Protein AF-A0AAV2QQX8-F1 (afdb_monomer_lite)

pLDDT: mean 78.27, std 13.66, range [32.41, 94.94]

Foldseek 3Di:
DDPDPPPDQDADPQADDPNDTDRAFDCVPHPATKGASDADPVRYRDPPRMDGDLVPQDFDPFADEPRDTDRDCVVPQKGFSDADPVRYGDPPSMDGVPVPPPDPPDDQDADPQAADPNDTDRAFDCVVHPFTKGFSDADPVRYGDPPRMDGDPLRLDFDPFAAEPVGDTDRDADPVFKGASDADPSRYGDPPRMDGD

Structure (mmCIF, N/CA/C/O backbone):
data_AF-A0AAV2QQX8-F1
#
_entry.id   AF-A0AAV2QQX8-F1
#
loop_
_atom_site.group_PDB
_atom_site.id
_atom_site.type_symbol
_atom_site.label_atom_id
_atom_site.label_alt_id
_atom_site.label_comp_id
_atom_site.label_asym_id
_atom_site.label_entity_id
_atom_site.label_seq_id
_atom_site.pdbx_PDB_ins_code
_atom_site.Cartn_x
_atom_site.Cartn_y
_atom_site.Cartn_z
_atom_site.occupancy
_atom_site.B_iso_or_equiv
_atom_site.auth_seq_id
_atom_site.auth_comp_id
_atom_site.auth_asym_id
_atom_site.auth_atom_id
_atom_site.pdbx_PDB_model_num
ATOM 1 N N . ASP A 1 1 ? 8.231 -44.312 12.938 1.00 32.41 1 ASP A N 1
ATOM 2 C CA . ASP A 1 1 ? 7.224 -43.666 12.074 1.00 32.41 1 ASP A CA 1
ATOM 3 C C . ASP A 1 1 ? 7.716 -42.363 11.467 1.00 32.41 1 ASP A C 1
ATOM 5 O O . ASP A 1 1 ? 7.816 -41.345 12.142 1.00 32.41 1 ASP A O 1
ATOM 9 N N . LEU A 1 2 ? 8.060 -42.414 10.180 1.00 36.78 2 LEU A N 1
ATOM 10 C CA . LEU A 1 2 ? 8.451 -41.266 9.359 1.00 36.78 2 LEU A CA 1
ATOM 11 C C . LEU A 1 2 ? 7.204 -40.436 9.008 1.00 36.78 2 LEU A C 1
ATOM 13 O O . LEU A 1 2 ? 6.516 -40.721 8.029 1.00 36.78 2 LEU A O 1
ATOM 17 N N . ARG A 1 3 ? 6.896 -39.392 9.788 1.00 40.69 3 ARG A N 1
ATOM 18 C CA . ARG A 1 3 ? 5.963 -38.343 9.341 1.00 40.69 3 ARG A CA 1
ATOM 19 C C . ARG A 1 3 ? 6.682 -37.442 8.339 1.00 40.69 3 ARG A C 1
ATOM 21 O O . ARG A 1 3 ? 7.450 -36.565 8.714 1.00 40.69 3 ARG A O 1
ATOM 28 N N . SER A 1 4 ? 6.413 -37.697 7.062 1.00 41.81 4 SER A N 1
ATOM 29 C CA . SER A 1 4 ? 6.753 -36.843 5.924 1.00 41.81 4 SER A CA 1
ATOM 30 C C . SER A 1 4 ? 6.276 -35.403 6.166 1.00 41.81 4 SER A C 1
ATOM 32 O O . SER A 1 4 ? 5.081 -35.111 6.106 1.00 41.81 4 SER A O 1
ATOM 34 N N . THR A 1 5 ? 7.203 -34.489 6.450 1.00 38.59 5 THR A N 1
ATOM 35 C CA . THR A 1 5 ? 6.957 -33.048 6.368 1.00 38.59 5 THR A CA 1
ATOM 36 C C . THR A 1 5 ? 7.018 -32.656 4.896 1.00 38.59 5 THR A C 1
ATOM 38 O O . THR A 1 5 ? 8.079 -32.429 4.320 1.00 38.59 5 THR A O 1
ATOM 41 N N . LYS A 1 6 ? 5.852 -32.634 4.246 1.00 40.62 6 LYS A N 1
ATOM 42 C CA . LYS A 1 6 ? 5.690 -32.130 2.881 1.00 40.62 6 LYS A CA 1
ATOM 43 C C . LYS A 1 6 ? 6.117 -30.656 2.870 1.00 40.62 6 LYS A C 1
ATOM 45 O O . LYS A 1 6 ? 5.377 -29.802 3.344 1.00 40.62 6 LYS A O 1
ATOM 50 N N . GLN A 1 7 ? 7.332 -30.376 2.402 1.00 40.94 7 GLN A N 1
ATOM 51 C CA . GLN A 1 7 ? 7.877 -29.024 2.305 1.00 40.94 7 GLN A CA 1
ATOM 52 C C . GLN A 1 7 ? 6.986 -28.207 1.361 1.00 40.94 7 GLN A C 1
ATOM 54 O O . GLN A 1 7 ? 6.910 -28.472 0.161 1.00 40.94 7 GLN A O 1
ATOM 59 N N . GLU A 1 8 ? 6.232 -27.273 1.932 1.00 53.72 8 GLU A N 1
ATOM 60 C CA . GLU A 1 8 ? 5.271 -26.448 1.213 1.00 53.72 8 GLU A CA 1
ATOM 61 C C . GLU A 1 8 ? 6.035 -25.528 0.249 1.00 53.72 8 GLU A C 1
ATOM 63 O O . GLU A 1 8 ? 6.848 -24.704 0.669 1.00 53.72 8 GLU A O 1
ATOM 68 N N . ARG A 1 9 ? 5.848 -25.707 -1.066 1.00 68.44 9 ARG A N 1
ATOM 69 C CA . ARG A 1 9 ? 6.597 -24.933 -2.066 1.00 68.44 9 ARG A CA 1
ATOM 70 C C . ARG A 1 9 ? 6.179 -23.456 -2.019 1.00 68.44 9 ARG A C 1
ATOM 72 O O . ARG A 1 9 ? 4.993 -23.108 -1.997 1.00 68.44 9 ARG A O 1
ATOM 79 N N . GLY A 1 10 ? 7.177 -22.575 -1.948 1.00 81.31 10 GLY A N 1
ATOM 80 C CA . GLY A 1 10 ? 7.020 -21.123 -2.034 1.00 81.31 10 GLY A CA 1
ATOM 81 C C . GLY A 1 10 ? 6.522 -20.675 -3.410 1.00 81.31 10 GLY A C 1
ATOM 82 O O . GLY A 1 10 ? 6.494 -21.467 -4.348 1.00 81.31 10 GLY A O 1
ATOM 83 N N . CYS A 1 11 ? 6.135 -19.404 -3.530 1.00 85.50 11 CYS A N 1
ATOM 84 C CA . CYS A 1 11 ? 5.998 -18.798 -4.853 1.00 85.50 11 CYS A CA 1
ATOM 85 C C . CYS A 1 11 ? 7.362 -18.786 -5.556 1.00 85.50 11 CYS A C 1
ATOM 87 O O . CYS A 1 11 ? 8.373 -18.495 -4.915 1.00 85.50 11 CYS A O 1
ATOM 89 N N . VAL A 1 12 ? 7.374 -19.060 -6.856 1.00 85.06 12 VAL A N 1
ATOM 90 C CA . VAL A 1 12 ? 8.543 -18.924 -7.726 1.00 85.06 12 VAL A CA 1
ATOM 91 C C . VAL A 1 12 ? 8.383 -17.631 -8.514 1.00 85.06 12 VAL A C 1
ATOM 93 O O . VAL A 1 12 ? 7.391 -17.454 -9.219 1.00 85.06 12 VAL A O 1
ATOM 96 N N . PHE A 1 13 ? 9.343 -16.723 -8.357 1.00 80.44 13 PHE A N 1
ATOM 97 C CA . PHE A 1 13 ? 9.406 -15.467 -9.096 1.00 80.44 13 PHE A CA 1
ATOM 98 C C . PHE A 1 13 ? 10.783 -15.315 -9.759 1.00 80.44 13 PHE A C 1
ATOM 100 O O . PHE A 1 13 ? 11.786 -15.650 -9.121 1.00 80.44 13 PHE A O 1
ATOM 107 N N . PRO A 1 14 ? 10.849 -14.748 -10.976 1.00 84.12 14 PRO A N 1
ATOM 108 C CA . PRO A 1 14 ? 9.708 -14.458 -11.846 1.00 84.12 14 PRO A CA 1
ATOM 109 C C . PRO A 1 14 ? 9.033 -15.744 -12.357 1.00 84.12 14 PRO A C 1
ATOM 111 O O . PRO A 1 14 ? 9.645 -16.806 -12.374 1.00 84.12 14 PRO A O 1
ATOM 114 N N . PHE A 1 15 ? 7.774 -15.650 -12.789 1.00 89.81 15 PHE A N 1
ATOM 115 C CA . PHE A 1 15 ? 7.131 -16.701 -13.586 1.00 89.81 15 PHE A CA 1
ATOM 116 C C . PHE A 1 15 ? 6.394 -16.096 -14.783 1.00 89.81 15 PHE A C 1
ATOM 118 O O . PHE A 1 15 ? 5.944 -14.950 -14.729 1.00 89.81 15 PHE A O 1
ATOM 125 N N . ARG A 1 16 ? 6.271 -16.865 -15.865 1.00 89.06 16 ARG A N 1
ATOM 126 C CA . ARG A 1 16 ? 5.514 -16.508 -17.068 1.00 89.06 16 ARG A CA 1
ATOM 127 C C . ARG A 1 16 ? 4.153 -17.185 -17.064 1.00 89.06 16 ARG A C 1
ATOM 129 O O . ARG A 1 16 ? 4.060 -18.388 -16.823 1.00 89.06 16 ARG A O 1
ATOM 136 N N . TYR A 1 17 ? 3.104 -16.426 -17.347 1.00 91.44 17 TYR A N 1
ATOM 137 C CA . TYR A 1 17 ? 1.746 -16.940 -17.519 1.00 91.44 17 TYR A CA 1
ATOM 138 C C . TYR A 1 17 ? 1.011 -16.081 -18.551 1.00 91.44 17 TYR A C 1
ATOM 140 O O . TYR A 1 17 ? 1.059 -14.857 -18.455 1.00 91.44 17 TYR A O 1
ATOM 148 N N . ASN A 1 18 ? 0.385 -16.707 -19.554 1.00 89.44 18 ASN A N 1
ATOM 149 C CA . ASN A 1 18 ? -0.217 -16.021 -20.709 1.00 89.44 18 ASN A CA 1
ATOM 150 C C . ASN A 1 18 ? 0.728 -14.976 -21.344 1.00 89.44 18 ASN A C 1
ATOM 152 O O . ASN A 1 18 ? 0.350 -13.825 -21.535 1.00 89.44 18 ASN A O 1
ATOM 156 N N . ASP A 1 19 ? 1.988 -15.363 -21.586 1.00 86.88 19 ASP A N 1
ATOM 157 C CA . ASP A 1 19 ? 3.067 -14.524 -22.145 1.00 86.88 19 ASP A CA 1
ATOM 158 C C . ASP A 1 19 ? 3.468 -13.280 -21.322 1.00 86.88 19 ASP A C 1
ATOM 160 O O . ASP A 1 19 ? 4.377 -12.538 -21.704 1.00 86.88 19 ASP A O 1
ATOM 164 N N . LEU A 1 20 ? 2.876 -13.085 -20.142 1.00 77.50 20 LEU A N 1
ATOM 165 C CA . LEU A 1 20 ? 3.215 -12.018 -19.203 1.00 77.50 20 LEU A CA 1
ATOM 166 C C . LEU A 1 20 ? 4.192 -12.516 -18.135 1.00 77.50 20 LEU A C 1
ATOM 168 O O . LEU A 1 20 ? 4.093 -13.648 -17.666 1.00 77.50 20 LEU A O 1
ATOM 172 N N . VAL A 1 21 ? 5.132 -11.657 -17.728 1.00 78.25 21 VAL A N 1
ATOM 173 C CA . VAL A 1 21 ? 6.094 -11.940 -16.651 1.00 78.25 21 VAL A CA 1
ATOM 174 C C . VAL A 1 21 ? 5.587 -11.347 -15.340 1.00 78.25 21 VAL A C 1
ATOM 176 O O . VAL A 1 21 ? 5.392 -10.137 -15.232 1.00 78.25 21 VAL A O 1
ATOM 179 N N . PHE A 1 22 ? 5.449 -12.186 -14.319 1.00 65.50 22 PHE A N 1
ATOM 180 C CA . PHE A 1 22 ? 4.992 -11.794 -12.993 1.00 65.50 22 PHE A CA 1
ATOM 181 C C . PHE A 1 22 ? 6.132 -11.891 -11.975 1.00 65.50 22 PHE A C 1
ATOM 183 O O . PHE A 1 22 ? 6.721 -12.952 -11.769 1.00 65.50 22 PHE A O 1
ATOM 190 N N . ASN A 1 23 ? 6.424 -10.769 -11.313 1.00 77.12 23 ASN A N 1
ATOM 191 C CA . ASN A 1 23 ? 7.380 -10.675 -10.195 1.00 77.12 23 ASN A CA 1
ATOM 192 C C . ASN A 1 23 ? 6.681 -10.646 -8.824 1.00 77.12 23 ASN A C 1
ATOM 194 O O . ASN A 1 23 ? 7.318 -10.494 -7.784 1.00 77.12 23 ASN A O 1
ATOM 198 N N . SER A 1 24 ? 5.357 -10.749 -8.834 1.00 75.50 24 SER A N 1
ATOM 199 C CA . SER A 1 24 ? 4.487 -10.766 -7.669 1.00 75.50 24 SER A CA 1
ATOM 200 C C . SER A 1 24 ? 3.254 -11.600 -7.988 1.00 75.50 24 SER A C 1
ATOM 202 O O . SER A 1 24 ? 3.057 -12.048 -9.118 1.00 75.50 24 SER A O 1
ATOM 204 N N . CYS A 1 25 ? 2.415 -11.816 -6.985 1.00 82.69 25 CYS A N 1
ATOM 205 C CA . CYS A 1 25 ? 1.148 -12.500 -7.179 1.00 82.69 25 CYS A CA 1
ATOM 206 C C . CYS A 1 25 ? 0.251 -11.729 -8.149 1.00 82.69 25 CYS A C 1
ATOM 208 O O . CYS A 1 25 ? 0.274 -10.497 -8.169 1.00 82.69 25 CYS A O 1
ATOM 210 N N . THR A 1 26 ? -0.543 -12.460 -8.923 1.00 80.19 26 THR A N 1
ATOM 211 C CA . THR A 1 26 ? -1.467 -11.921 -9.921 1.00 80.19 26 THR A CA 1
ATOM 212 C C . THR A 1 26 ? -2.873 -12.436 -9.675 1.00 80.19 26 THR A C 1
ATOM 214 O O . THR A 1 26 ? -3.063 -13.549 -9.199 1.00 80.19 26 THR A O 1
ATOM 217 N N . ASN A 1 27 ? -3.867 -11.622 -9.988 1.00 83.25 27 ASN A N 1
ATOM 218 C CA . ASN A 1 27 ? -5.284 -11.973 -10.032 1.00 83.25 27 ASN A CA 1
ATOM 219 C C . ASN A 1 27 ? -5.761 -12.243 -11.471 1.00 83.25 27 ASN A C 1
ATOM 221 O O . ASN A 1 27 ? -6.960 -12.351 -11.711 1.00 83.25 27 ASN A O 1
ATOM 225 N N . LEU A 1 28 ? -4.837 -12.365 -12.431 1.00 84.31 28 LEU A N 1
ATOM 226 C CA . LEU A 1 28 ? -5.176 -12.793 -13.785 1.00 84.31 28 LEU A CA 1
ATOM 227 C C . LEU A 1 28 ? -5.825 -14.186 -13.740 1.00 84.31 28 LEU A C 1
ATOM 229 O O . LEU A 1 28 ? -5.286 -15.100 -13.114 1.00 84.31 28 LEU A O 1
ATOM 233 N N . ASP A 1 29 ? -6.994 -14.308 -14.371 1.00 87.69 29 ASP A N 1
ATOM 234 C CA . ASP A 1 29 ? -7.819 -15.521 -14.464 1.00 87.69 29 ASP A CA 1
ATOM 235 C C . ASP A 1 29 ? -8.268 -16.134 -13.118 1.00 87.69 29 ASP A C 1
ATOM 237 O O . ASP A 1 29 ? -8.666 -17.298 -13.054 1.00 87.69 29 ASP A O 1
ATOM 241 N N . ALA A 1 30 ? -8.255 -15.359 -12.024 1.00 82.19 30 ALA A N 1
ATOM 242 C CA . ALA A 1 30 ? -8.683 -15.829 -10.706 1.00 82.19 30 ALA A CA 1
ATOM 243 C C . ALA A 1 30 ? -9.318 -14.727 -9.842 1.00 82.19 30 ALA A C 1
ATOM 245 O O . ALA A 1 30 ? -8.933 -13.564 -9.881 1.00 82.19 30 ALA A O 1
ATOM 246 N N . ASN A 1 31 ? -10.244 -15.118 -8.961 1.00 78.12 31 ASN A N 1
ATOM 247 C CA . ASN A 1 31 ? -10.853 -14.201 -7.983 1.00 78.12 31 ASN A CA 1
ATOM 248 C C . ASN A 1 31 ? -9.916 -13.836 -6.822 1.00 78.12 31 ASN A C 1
ATOM 250 O O . ASN A 1 31 ? -10.168 -12.878 -6.093 1.00 78.12 31 ASN A O 1
ATOM 254 N N . GLU A 1 32 ? -8.861 -14.622 -6.608 1.00 74.25 32 GLU A N 1
ATOM 255 C CA . GLU A 1 32 ? -7.882 -14.386 -5.555 1.00 74.25 32 GLU A CA 1
ATOM 256 C C . GLU A 1 32 ? -6.467 -14.377 -6.138 1.00 74.25 32 GLU A C 1
ATOM 258 O O . GLU A 1 32 ? -6.164 -15.197 -7.010 1.00 74.25 32 GLU A O 1
ATOM 263 N N . PRO A 1 33 ? -5.592 -13.478 -5.655 1.00 79.06 33 PRO A N 1
ATOM 264 C CA . PRO A 1 33 ? -4.225 -13.387 -6.139 1.00 79.06 33 PRO A CA 1
ATOM 265 C C . PRO A 1 33 ? -3.464 -14.693 -5.898 1.00 79.06 33 PRO A C 1
ATOM 267 O O . PRO A 1 33 ? -3.478 -15.254 -4.798 1.00 79.06 33 PRO A O 1
ATOM 270 N N . TRP A 1 34 ? -2.770 -15.160 -6.927 1.00 88.69 34 TRP A N 1
ATOM 271 C CA . TRP A 1 34 ? -2.035 -16.415 -6.946 1.00 88.69 34 TRP A CA 1
ATOM 272 C C . TRP A 1 34 ? -0.625 -16.226 -7.509 1.00 88.69 34 TRP A C 1
ATOM 274 O O . TRP A 1 34 ? -0.300 -15.212 -8.126 1.00 88.69 34 TRP A O 1
ATOM 284 N N . CYS A 1 35 ? 0.232 -17.208 -7.261 1.00 89.50 35 CYS A N 1
ATOM 285 C CA . CYS A 1 35 ? 1.573 -17.291 -7.828 1.00 89.50 35 CYS A CA 1
ATOM 286 C C . CYS A 1 35 ? 1.864 -18.720 -8.286 1.00 89.50 35 CYS A C 1
ATOM 288 O O . CYS A 1 35 ? 1.317 -19.684 -7.731 1.00 89.50 35 CYS A O 1
ATOM 290 N N . SER A 1 36 ? 2.762 -18.868 -9.259 1.00 92.19 36 SER A N 1
ATOM 291 C CA . SER A 1 36 ? 3.296 -20.183 -9.601 1.00 92.19 36 SER A CA 1
ATOM 292 C C . SER A 1 36 ? 4.148 -20.730 -8.454 1.00 92.19 36 SER A C 1
ATOM 294 O O . SER A 1 36 ? 4.923 -19.996 -7.845 1.00 92.19 36 SER A O 1
ATOM 296 N N . THR A 1 37 ? 4.033 -22.022 -8.159 1.00 92.75 37 THR A N 1
ATOM 297 C CA . THR A 1 37 ? 4.924 -22.738 -7.225 1.00 92.75 37 THR A CA 1
ATOM 298 C C . THR A 1 37 ? 5.961 -23.592 -7.951 1.00 92.75 37 THR A C 1
ATOM 300 O O . THR A 1 37 ? 6.778 -24.248 -7.307 1.00 92.75 37 THR A O 1
ATOM 303 N N . GLU A 1 38 ? 5.885 -23.650 -9.283 1.00 93.44 38 GLU A N 1
ATOM 304 C CA . GLU A 1 38 ? 6.781 -24.432 -10.133 1.00 93.44 38 GLU A CA 1
ATOM 305 C C . GLU A 1 38 ? 6.783 -23.866 -11.555 1.00 93.44 38 GLU A C 1
ATOM 307 O O . GLU A 1 38 ? 5.726 -23.570 -12.119 1.00 93.44 38 GLU A O 1
ATOM 312 N N . THR A 1 39 ? 7.965 -23.717 -12.137 1.00 91.81 39 THR A N 1
ATOM 313 C CA . THR A 1 39 ? 8.141 -23.274 -13.519 1.00 91.81 39 THR A CA 1
ATOM 314 C C . THR A 1 39 ? 8.903 -24.316 -14.329 1.00 91.81 39 THR A C 1
ATOM 316 O O . THR A 1 39 ? 9.622 -25.147 -13.769 1.00 91.81 39 THR A O 1
ATOM 319 N N . ASP A 1 40 ? 8.718 -24.305 -15.649 1.00 92.00 40 ASP A N 1
ATOM 320 C CA . ASP A 1 40 ? 9.564 -25.068 -16.565 1.00 92.00 40 ASP A CA 1
ATOM 321 C C . ASP A 1 40 ? 10.950 -24.407 -16.731 1.00 92.00 40 ASP A C 1
ATOM 323 O O . ASP A 1 40 ? 11.259 -23.377 -16.131 1.00 92.00 40 ASP A O 1
ATOM 327 N N . SER A 1 41 ? 11.799 -24.979 -17.588 1.00 92.06 41 SER A N 1
ATOM 328 C CA . SER A 1 41 ? 13.143 -24.451 -17.877 1.00 92.06 41 SER A CA 1
ATOM 329 C C . SER A 1 41 ? 13.171 -23.057 -18.530 1.00 92.06 41 SER A C 1
ATOM 331 O O . SER A 1 41 ? 14.253 -22.530 -18.768 1.00 92.06 41 SER A O 1
ATOM 333 N N . ARG A 1 42 ? 12.019 -22.494 -18.910 1.00 89.19 42 ARG A N 1
ATOM 334 C CA . ARG A 1 42 ? 11.868 -21.171 -19.541 1.00 89.19 42 ARG A CA 1
ATOM 335 C C . ARG A 1 42 ? 11.046 -20.214 -18.667 1.00 89.19 42 ARG A C 1
ATOM 337 O O . ARG A 1 42 ? 10.531 -19.217 -19.173 1.00 89.19 42 ARG A O 1
ATOM 344 N N . ASP A 1 43 ? 10.913 -20.529 -17.382 1.00 89.00 43 ASP A N 1
ATOM 345 C CA . ASP A 1 43 ? 10.120 -19.807 -16.387 1.00 89.00 43 ASP A CA 1
ATOM 346 C C . ASP A 1 43 ? 8.599 -19.844 -16.614 1.00 89.00 43 ASP A C 1
ATOM 348 O O . ASP A 1 43 ? 7.868 -19.107 -15.952 1.00 89.00 43 ASP A O 1
ATOM 352 N N . ASN A 1 44 ? 8.073 -20.701 -17.497 1.00 91.50 44 ASN A N 1
ATOM 353 C CA . ASN A 1 44 ? 6.625 -20.800 -17.698 1.00 91.50 44 ASN A CA 1
ATOM 354 C C . ASN A 1 44 ? 5.954 -21.528 -16.540 1.00 91.50 44 ASN A C 1
ATOM 356 O O . ASN A 1 44 ? 6.438 -22.560 -16.078 1.00 91.50 44 ASN A O 1
ATOM 360 N N . HIS A 1 45 ? 4.808 -21.010 -16.100 1.00 93.56 45 HIS A N 1
ATOM 361 C CA . HIS A 1 45 ? 3.958 -21.644 -15.102 1.00 93.56 45 HIS A CA 1
ATOM 362 C C . HIS A 1 45 ? 3.604 -23.080 -15.511 1.00 93.56 45 HIS A C 1
ATOM 364 O O . HIS A 1 45 ? 3.029 -23.316 -16.576 1.00 93.56 45 HIS A O 1
ATOM 370 N N . VAL A 1 46 ? 3.902 -24.038 -14.632 1.00 94.94 46 VAL A N 1
ATOM 371 C CA . VAL A 1 46 ? 3.472 -25.428 -14.800 1.00 94.94 46 VAL A CA 1
ATOM 372 C C . VAL A 1 46 ? 2.034 -25.565 -14.306 1.00 94.94 46 VAL A C 1
ATOM 374 O O . VAL A 1 46 ? 1.739 -25.291 -13.142 1.00 94.94 46 VAL A O 1
ATOM 377 N N . GLY A 1 47 ? 1.132 -26.030 -15.174 1.00 91.81 47 GLY A N 1
ATOM 378 C CA . GLY A 1 47 ? -0.289 -26.179 -14.851 1.00 91.81 47 GLY A CA 1
ATOM 379 C C . GLY A 1 47 ? -0.537 -26.945 -13.543 1.00 91.81 47 GLY A C 1
ATOM 380 O O . GLY A 1 47 ? 0.136 -27.930 -13.236 1.00 91.81 47 GLY A O 1
ATOM 381 N N . ASN A 1 48 ? -1.515 -26.481 -12.757 1.00 88.12 48 ASN A N 1
ATOM 382 C CA . ASN A 1 48 ? -1.852 -26.983 -11.413 1.00 88.12 48 ASN A CA 1
ATOM 383 C C . ASN A 1 48 ? -0.747 -26.829 -10.346 1.00 88.12 48 ASN A C 1
ATOM 385 O O . ASN A 1 48 ? -0.916 -27.307 -9.222 1.00 88.12 48 ASN A O 1
ATOM 389 N N . LYS A 1 49 ? 0.375 -26.165 -10.652 1.00 93.94 49 LYS A N 1
ATOM 390 C CA . LYS A 1 49 ? 1.442 -25.851 -9.690 1.00 93.94 49 LYS A CA 1
ATOM 391 C C . LYS A 1 49 ? 1.388 -24.386 -9.297 1.00 93.94 49 LYS A C 1
ATOM 393 O O . LYS A 1 49 ? 2.227 -23.577 -9.687 1.00 93.94 49 LYS A O 1
ATOM 398 N N . TRP A 1 50 ? 0.372 -24.043 -8.529 1.00 92.00 50 TRP A N 1
ATOM 399 C CA . TRP A 1 50 ? 0.164 -22.692 -8.039 1.00 92.00 50 TRP A CA 1
ATOM 400 C C . TRP A 1 50 ? -0.390 -22.717 -6.621 1.00 92.00 50 TRP A C 1
ATOM 402 O O . TRP A 1 50 ? -0.854 -23.747 -6.126 1.00 92.00 50 TRP A O 1
ATOM 412 N N . LYS A 1 51 ? -0.349 -21.559 -5.967 1.00 87.56 51 LYS A N 1
ATOM 413 C CA . LYS A 1 51 ? -1.058 -21.336 -4.710 1.00 87.56 51 LYS A CA 1
ATOM 414 C C . LYS A 1 51 ? -1.600 -19.923 -4.636 1.00 87.56 51 LYS A C 1
ATOM 416 O O . LYS A 1 51 ? -1.045 -19.004 -5.240 1.00 87.56 51 LYS A O 1
ATOM 421 N N . TYR A 1 52 ? -2.656 -19.750 -3.850 1.00 85.88 52 TYR A N 1
ATOM 422 C CA . TYR A 1 52 ? -3.104 -18.421 -3.472 1.00 85.88 52 TYR A CA 1
ATOM 423 C C . TYR A 1 52 ? -2.064 -17.752 -2.589 1.00 85.88 52 TYR A C 1
ATOM 425 O O . TYR A 1 52 ? -1.513 -18.340 -1.653 1.00 85.88 52 TYR A O 1
ATOM 433 N N . CYS A 1 53 ? -1.819 -16.490 -2.883 1.00 79.31 53 CYS A N 1
ATOM 434 C CA . CYS A 1 53 ? -0.928 -15.668 -2.110 1.00 79.31 53 CYS A CA 1
ATOM 435 C C . CYS A 1 53 ? -1.672 -15.124 -0.900 1.00 79.31 53 CYS A C 1
ATOM 437 O O . CYS A 1 53 ? -2.264 -14.044 -0.947 1.00 79.31 53 CYS A O 1
ATOM 439 N N . GLN A 1 54 ? -1.616 -15.868 0.201 1.00 67.56 54 GLN A N 1
ATOM 440 C 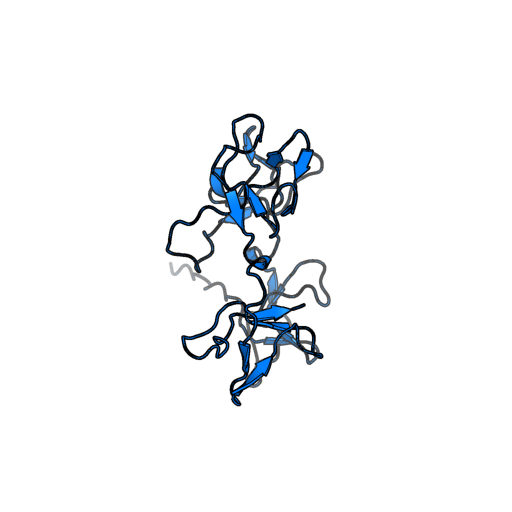CA . GLN A 1 54 ? -2.219 -15.446 1.467 1.00 67.56 54 GLN A CA 1
ATOM 441 C C . GLN A 1 54 ? -1.655 -14.094 1.947 1.00 67.56 54 GLN A C 1
ATOM 443 O O . GLN A 1 54 ? -2.397 -13.273 2.480 1.00 67.56 54 GLN A O 1
ATOM 448 N N . ASP A 1 55 ? -0.391 -13.801 1.624 1.00 62.00 55 ASP A N 1
ATOM 449 C CA . ASP A 1 55 ? 0.285 -12.548 1.985 1.00 62.00 55 ASP A CA 1
ATOM 450 C C . ASP A 1 55 ? -0.058 -11.355 1.078 1.00 62.00 55 ASP A C 1
ATOM 452 O O . ASP A 1 55 ? 0.220 -10.203 1.426 1.00 62.00 55 ASP A O 1
ATOM 456 N N . SER A 1 56 ? -0.678 -11.602 -0.079 1.00 61.22 56 SER A N 1
ATOM 457 C CA . SER A 1 56 ? -0.959 -10.555 -1.074 1.00 61.22 56 SER A CA 1
ATOM 458 C C . SER A 1 56 ? -2.312 -9.872 -0.892 1.00 61.22 56 SER A C 1
ATOM 460 O O . SER A 1 56 ? -2.521 -8.788 -1.432 1.00 61.22 56 SER A O 1
ATOM 462 N N . LYS A 1 57 ? -3.223 -10.449 -0.095 1.00 70.88 57 LYS A N 1
ATOM 463 C CA . LYS A 1 57 ? -4.452 -9.740 0.272 1.00 70.88 57 LYS A 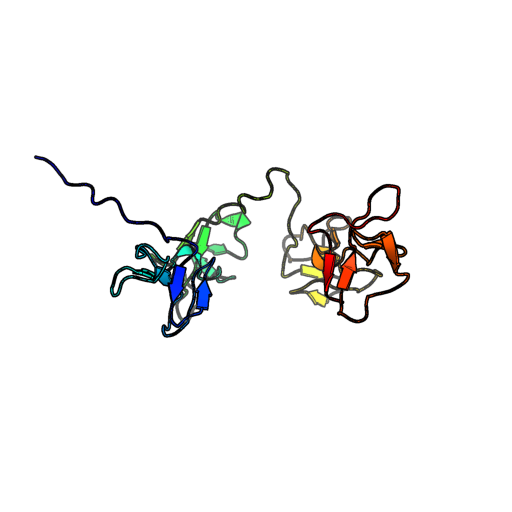CA 1
ATOM 464 C C . LYS A 1 57 ? -4.090 -8.564 1.185 1.00 70.88 57 LYS A C 1
ATOM 466 O O . LYS A 1 57 ? -3.336 -8.764 2.146 1.00 70.88 57 LYS A O 1
ATOM 471 N N . PRO A 1 58 ? -4.556 -7.338 0.893 1.00 71.12 58 PRO A N 1
ATOM 472 C CA . PRO A 1 58 ? -4.280 -6.195 1.748 1.00 71.12 58 PRO A CA 1
ATOM 473 C C . PRO A 1 58 ? -4.887 -6.421 3.135 1.00 71.12 58 PRO A C 1
ATOM 475 O O . PRO A 1 58 ? -5.857 -7.163 3.300 1.00 71.12 58 PRO A O 1
ATOM 478 N N . CYS A 1 59 ? -4.289 -5.788 4.139 1.00 81.19 59 CYS A N 1
ATOM 479 C CA . CYS A 1 59 ? -4.917 -5.703 5.446 1.00 81.19 59 CYS A CA 1
ATOM 480 C C . CYS A 1 59 ? -6.235 -4.931 5.325 1.00 81.19 59 CYS A C 1
ATOM 482 O O . CYS A 1 59 ? -6.271 -3.880 4.687 1.00 81.19 59 CYS A O 1
ATOM 484 N N . ILE A 1 60 ? -7.292 -5.429 5.957 1.00 82.44 60 ILE A N 1
ATOM 485 C CA . ILE A 1 60 ? -8.565 -4.723 6.088 1.00 82.44 60 ILE A CA 1
ATOM 486 C C . ILE A 1 60 ? -8.535 -4.004 7.430 1.00 82.44 60 ILE A C 1
ATOM 488 O O . ILE A 1 60 ? -8.483 -4.660 8.466 1.00 82.44 60 ILE A O 1
ATOM 492 N N . PHE A 1 61 ? -8.563 -2.675 7.407 1.00 82.19 61 PHE A N 1
ATOM 493 C CA . PHE A 1 61 ? -8.705 -1.843 8.597 1.00 82.19 61 PHE A CA 1
ATOM 494 C C . PHE A 1 61 ? -9.911 -0.902 8.436 1.00 82.19 61 PHE A C 1
ATOM 496 O O . PHE A 1 61 ? -10.147 -0.427 7.325 1.00 82.19 61 PHE A O 1
ATOM 503 N N . PRO A 1 62 ? -10.641 -0.593 9.521 1.00 88.62 62 PRO A N 1
ATOM 504 C CA . PRO A 1 62 ? -10.542 -1.236 10.828 1.00 88.62 62 PRO A CA 1
ATOM 505 C C . PRO A 1 62 ? -11.160 -2.646 10.818 1.00 88.62 62 PRO A C 1
ATOM 507 O O . PRO A 1 62 ? -12.042 -2.945 10.015 1.00 88.62 62 PRO A O 1
ATOM 510 N N . PHE A 1 63 ? -10.724 -3.511 11.734 1.00 91.75 63 PHE A N 1
ATOM 511 C CA . PHE A 1 63 ? -11.386 -4.796 11.982 1.00 91.75 63 PHE A CA 1
ATOM 512 C C . PHE A 1 63 ? -11.485 -5.100 13.475 1.00 91.75 63 PHE A C 1
ATOM 514 O O . PHE A 1 63 ? -10.643 -4.669 14.261 1.00 91.75 63 PHE A O 1
ATOM 521 N N . THR A 1 64 ? -12.485 -5.890 13.865 1.00 93.00 64 THR A N 1
ATOM 522 C CA . THR A 1 64 ? -12.669 -6.328 15.254 1.00 93.00 64 THR A CA 1
ATOM 523 C C . THR A 1 64 ? -12.199 -7.768 15.432 1.00 93.00 64 THR A C 1
ATOM 525 O O . THR A 1 64 ? -12.628 -8.661 14.701 1.00 93.00 64 THR A O 1
ATOM 528 N N . ASN A 1 65 ? -11.369 -8.038 16.438 1.00 93.56 65 ASN A N 1
ATOM 529 C CA . ASN A 1 65 ? -11.032 -9.399 16.855 1.00 93.56 65 ASN A CA 1
ATOM 530 C C . ASN A 1 65 ? -11.072 -9.517 18.381 1.00 93.56 65 ASN A C 1
ATOM 532 O O . ASN A 1 65 ? -10.449 -8.729 19.086 1.00 93.56 65 ASN A O 1
ATOM 536 N N . ASN A 1 66 ? -11.824 -10.497 18.891 1.00 90.88 66 ASN A N 1
ATOM 537 C CA . ASN A 1 66 ? -12.040 -10.711 20.329 1.00 90.88 66 ASN A CA 1
ATOM 538 C C . ASN A 1 66 ? -12.456 -9.440 21.102 1.00 90.88 66 ASN A C 1
ATOM 540 O O . ASN A 1 66 ? -12.015 -9.221 22.223 1.00 90.88 66 ASN A O 1
ATOM 544 N N . GLY A 1 67 ? -13.288 -8.590 20.488 1.00 88.44 67 GLY A N 1
ATOM 545 C CA . GLY A 1 67 ? -13.777 -7.344 21.092 1.00 88.44 67 GLY A CA 1
ATOM 546 C C . GLY A 1 67 ? -12.835 -6.141 20.964 1.00 88.44 67 GLY A C 1
ATOM 547 O O . GLY A 1 67 ? -13.260 -5.028 21.249 1.00 88.44 67 GLY A O 1
ATOM 548 N N . ASN A 1 68 ? -11.604 -6.330 20.480 1.00 88.12 68 ASN A N 1
ATOM 549 C CA . ASN A 1 68 ? -10.668 -5.237 20.215 1.00 88.12 68 ASN A CA 1
ATOM 550 C C . ASN A 1 68 ? -10.797 -4.754 18.771 1.00 88.12 68 ASN A C 1
ATOM 552 O O . ASN A 1 68 ? -10.876 -5.576 17.855 1.00 88.12 68 ASN A O 1
ATOM 556 N N . ILE A 1 69 ? -10.779 -3.436 18.577 1.00 86.75 69 ILE A N 1
ATOM 557 C CA . ILE A 1 69 ? -10.743 -2.798 17.258 1.00 86.75 69 ILE A CA 1
ATOM 558 C C . ILE A 1 69 ? -9.282 -2.549 16.896 1.00 86.75 69 ILE A C 1
ATOM 560 O O . ILE A 1 69 ? -8.568 -1.890 17.643 1.00 86.75 69 ILE A O 1
ATOM 564 N N . TYR A 1 70 ? -8.867 -3.049 15.739 1.00 82.81 70 TYR A N 1
ATOM 565 C CA . TYR A 1 70 ? -7.539 -2.843 15.182 1.00 82.81 70 TYR A CA 1
ATOM 566 C C . TYR A 1 70 ? -7.646 -1.870 14.019 1.00 82.81 70 TYR A C 1
ATOM 568 O O . TYR A 1 70 ? -8.308 -2.166 13.018 1.00 82.81 70 TYR A O 1
ATOM 576 N N . LYS A 1 71 ? -6.999 -0.711 14.147 1.00 82.69 71 LYS A N 1
ATOM 577 C CA . LYS A 1 71 ? -6.953 0.307 13.082 1.00 82.69 71 LYS A CA 1
ATOM 578 C C . LYS A 1 71 ? -5.674 0.220 12.257 1.00 82.69 71 LYS A C 1
ATOM 580 O O . LYS A 1 71 ? -5.603 0.770 11.163 1.00 82.69 71 LYS A O 1
ATOM 585 N N . SER A 1 72 ? -4.659 -0.466 12.777 1.00 75.88 72 SER A N 1
ATOM 586 C CA . SER A 1 72 ? -3.364 -0.563 12.126 1.00 75.88 72 SER A CA 1
ATOM 587 C C . SER A 1 72 ? -2.624 -1.850 12.476 1.00 75.88 72 SER A C 1
ATOM 589 O O . SER A 1 72 ? -2.863 -2.506 13.490 1.00 75.88 72 SER A O 1
ATOM 591 N N . CYS A 1 73 ? -1.630 -2.172 11.651 1.00 75.56 73 CYS A N 1
ATOM 592 C CA . CYS A 1 73 ? -0.679 -3.249 11.910 1.00 75.56 73 CYS A CA 1
ATOM 593 C C . CYS A 1 73 ? 0.141 -3.045 13.195 1.00 75.56 73 CYS A C 1
ATOM 595 O O . CYS A 1 73 ? 0.685 -4.007 13.739 1.00 75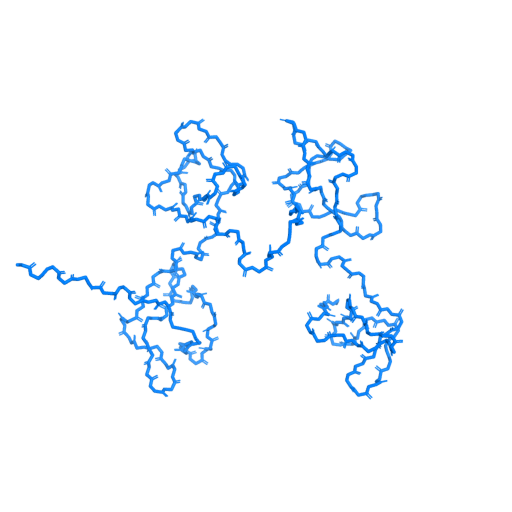.56 73 CYS A O 1
ATOM 597 N N . ARG A 1 74 ? 0.275 -1.797 13.665 1.00 68.25 74 ARG A N 1
ATOM 598 C CA . ARG A 1 74 ? 1.155 -1.438 14.782 1.00 68.25 74 ARG A CA 1
ATOM 599 C C . ARG A 1 74 ? 0.641 -1.962 16.120 1.00 68.25 74 ARG A C 1
ATOM 601 O O . ARG A 1 74 ? 1.448 -2.290 16.981 1.00 68.25 74 ARG A O 1
ATOM 608 N N . GLU A 1 75 ? -0.677 -2.044 16.263 1.00 66.25 75 GLU A N 1
ATOM 609 C CA . GLU A 1 75 ? -1.355 -2.478 17.488 1.00 66.25 75 GLU A CA 1
ATOM 610 C C . GLU A 1 75 ? -1.301 -4.000 17.686 1.00 66.25 75 GLU A C 1
ATOM 612 O O . GLU A 1 75 ? -1.249 -4.465 18.821 1.00 66.25 75 GLU A O 1
ATOM 617 N N . ALA A 1 76 ? -1.295 -4.781 16.597 1.00 68.25 76 ALA A N 1
ATOM 618 C CA . ALA A 1 76 ? -1.413 -6.243 16.656 1.00 68.25 76 ALA A CA 1
ATOM 619 C C . ALA A 1 76 ? -0.154 -7.013 16.226 1.00 68.25 76 ALA A C 1
ATOM 621 O O . ALA A 1 76 ? 0.023 -8.157 16.637 1.00 68.25 76 ALA A O 1
ATOM 622 N N . GLY A 1 77 ? 0.693 -6.453 15.353 1.00 77.94 77 GLY A N 1
ATOM 623 C CA . GLY A 1 77 ? 1.741 -7.220 14.657 1.00 77.94 77 GLY A CA 1
ATOM 624 C C . GLY A 1 77 ? 1.200 -8.187 13.589 1.00 77.94 77 GLY A C 1
ATOM 625 O O . GLY A 1 77 ? 1.966 -8.876 12.917 1.00 77.94 77 GLY A O 1
ATOM 626 N N . TRP A 1 78 ? -0.116 -8.210 13.389 1.00 86.19 78 TRP A N 1
ATOM 627 C CA . TRP A 1 78 ? -0.835 -8.955 12.363 1.00 86.19 78 TRP A CA 1
ATOM 628 C C . TRP A 1 78 ? -2.070 -8.164 11.931 1.00 86.19 78 TRP A C 1
ATOM 630 O O . TRP A 1 78 ? -2.508 -7.244 12.624 1.00 86.19 78 TRP A O 1
ATOM 640 N N . CYS A 1 79 ? -2.624 -8.499 10.774 1.00 87.62 79 CYS A N 1
ATOM 641 C CA . CYS A 1 79 ? -3.843 -7.874 10.283 1.00 87.62 79 CYS A CA 1
ATOM 642 C C . CYS A 1 79 ? -4.788 -8.904 9.673 1.00 87.62 79 CYS A C 1
ATOM 644 O O . CYS A 1 79 ? -4.356 -9.940 9.158 1.00 87.62 79 CYS A O 1
ATOM 646 N N . SER A 1 80 ? -6.085 -8.606 9.718 1.00 89.81 80 SER A N 1
ATOM 647 C CA . SER A 1 80 ? -7.093 -9.402 9.032 1.00 89.81 80 SER A CA 1
ATOM 648 C C . SER A 1 80 ? -7.029 -9.158 7.526 1.00 89.81 80 SER A C 1
ATOM 650 O O . SER A 1 80 ? -6.955 -8.015 7.083 1.00 89.81 80 SER A O 1
ATOM 652 N N . THR A 1 81 ? -7.099 -10.223 6.733 1.00 86.81 81 THR A N 1
ATOM 653 C CA . THR A 1 81 ? -7.219 -10.150 5.265 1.00 86.81 81 THR A CA 1
ATOM 654 C C . THR A 1 81 ? -8.631 -10.490 4.784 1.00 86.81 81 THR A C 1
ATOM 656 O O . THR A 1 81 ? -8.901 -10.490 3.582 1.00 86.81 81 THR A O 1
ATOM 659 N N . LYS A 1 82 ? -9.544 -10.785 5.721 1.00 87.12 82 LYS A N 1
ATOM 660 C CA . LYS A 1 82 ? -10.975 -10.991 5.477 1.00 87.12 82 LYS A CA 1
ATOM 661 C C . LYS A 1 82 ? -11.785 -10.702 6.738 1.00 87.12 82 LYS A C 1
ATOM 663 O O . LYS A 1 82 ? -11.486 -11.230 7.810 1.00 87.12 82 LYS A O 1
ATOM 668 N N . THR A 1 83 ? -12.844 -9.919 6.602 1.00 90.19 83 THR A N 1
ATOM 669 C CA . THR A 1 83 ? -13.834 -9.711 7.662 1.00 90.19 83 THR A CA 1
ATOM 670 C C . THR A 1 83 ? -15.197 -10.261 7.258 1.00 90.19 83 THR A C 1
ATOM 672 O O . THR A 1 83 ? -15.456 -10.481 6.074 1.00 90.19 83 THR A O 1
ATOM 675 N N . ASP A 1 84 ? -16.058 -10.524 8.238 1.00 90.38 84 ASP A N 1
ATOM 676 C CA . ASP A 1 84 ? -17.482 -10.752 7.989 1.00 90.38 84 ASP A CA 1
ATOM 677 C C . ASP A 1 84 ? -18.224 -9.423 7.730 1.00 90.38 84 ASP A C 1
ATOM 679 O O . ASP A 1 84 ? -17.614 -8.350 7.690 1.00 90.38 84 ASP A O 1
ATOM 683 N N . GLY A 1 85 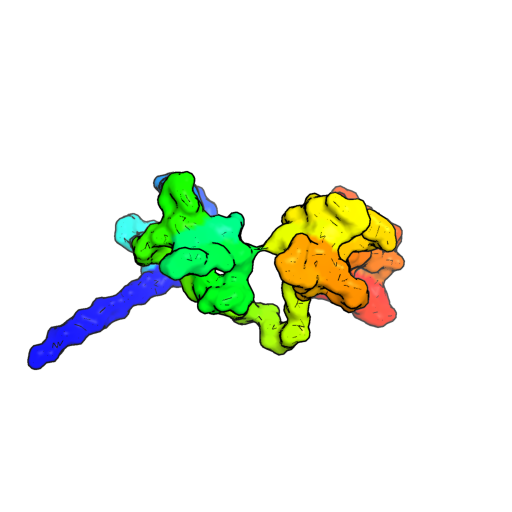? -19.549 -9.489 7.554 1.00 89.12 85 GLY A N 1
ATOM 684 C CA . GLY A 1 85 ? -20.393 -8.310 7.310 1.00 89.12 85 GLY A CA 1
ATOM 685 C C . GLY A 1 85 ? -20.414 -7.285 8.453 1.00 89.12 85 GLY A C 1
ATOM 686 O O . GLY A 1 85 ? -20.838 -6.155 8.240 1.00 89.12 85 GLY A O 1
ATOM 687 N N . ASN A 1 86 ? -19.914 -7.646 9.638 1.00 88.56 86 ASN A N 1
ATOM 688 C CA . ASN A 1 86 ? -19.808 -6.775 10.809 1.00 88.56 86 ASN A CA 1
ATOM 689 C C . ASN A 1 86 ? -18.360 -6.318 11.063 1.00 88.56 86 ASN A C 1
ATOM 691 O O . ASN A 1 86 ? -18.035 -5.892 12.170 1.00 88.56 86 ASN A O 1
ATOM 695 N N . HIS A 1 87 ? -17.475 -6.422 10.064 1.00 88.56 87 HIS A N 1
ATOM 696 C CA . HIS A 1 87 ? -16.047 -6.099 10.178 1.00 88.56 87 HIS A CA 1
ATOM 697 C C . HIS A 1 87 ? -15.292 -6.951 11.217 1.00 88.56 87 HIS A C 1
ATOM 699 O O . HIS A 1 87 ? -14.215 -6.571 11.683 1.00 88.56 87 HIS A O 1
ATOM 705 N N . LYS A 1 88 ? -15.813 -8.129 11.586 1.00 94.25 88 LYS A N 1
ATOM 706 C CA . LYS A 1 88 ? -15.134 -9.049 12.506 1.00 94.25 88 LYS A CA 1
ATOM 707 C C . LYS A 1 88 ? -14.152 -9.935 11.744 1.00 94.25 88 LYS A C 1
ATOM 709 O O . LYS A 1 88 ? -14.461 -10.421 10.659 1.00 94.25 88 LYS A O 1
ATOM 714 N N . HIS A 1 89 ? -12.970 -10.164 12.313 1.00 93.38 89 HIS A N 1
ATOM 715 C CA . HIS A 1 89 ? -11.948 -11.039 11.742 1.00 93.38 89 HIS A CA 1
ATOM 716 C C . HIS A 1 89 ? -12.494 -12.451 11.469 1.00 93.38 89 HIS A C 1
ATOM 718 O O . HIS A 1 89 ? -13.020 -13.111 12.368 1.00 93.38 89 HIS A O 1
ATOM 724 N N . VAL A 1 90 ? -12.323 -12.930 10.232 1.00 91.75 90 VAL A N 1
ATOM 725 C CA . VAL A 1 90 ? -12.621 -14.319 9.866 1.00 91.75 90 VAL A CA 1
ATOM 726 C C . VAL A 1 90 ? -11.384 -15.170 10.127 1.00 91.75 90 VAL A C 1
ATOM 728 O O . VAL A 1 90 ? -10.347 -14.986 9.488 1.00 91.75 90 VAL A O 1
ATOM 731 N N . ALA A 1 91 ? -11.511 -16.135 11.039 1.00 85.19 91 ALA A N 1
ATOM 732 C CA . ALA A 1 91 ? -10.424 -17.036 11.412 1.00 85.19 91 ALA A CA 1
ATOM 733 C C . ALA A 1 91 ? -9.745 -17.659 10.177 1.00 85.19 91 ALA A C 1
ATOM 735 O O . ALA A 1 91 ? -10.414 -18.033 9.213 1.00 85.19 91 ALA A O 1
ATOM 736 N N . LYS A 1 92 ? -8.414 -17.804 10.243 1.00 80.31 92 LYS A N 1
ATOM 737 C CA . LYS A 1 92 ? -7.506 -18.240 9.155 1.00 80.31 92 LYS A CA 1
ATOM 738 C C . LYS A 1 92 ? -7.213 -17.200 8.067 1.00 80.31 92 LYS A C 1
ATOM 740 O O . LYS A 1 92 ? -6.274 -17.412 7.313 1.00 80.31 92 LYS A O 1
ATOM 745 N N . TYR A 1 93 ? -7.939 -16.085 7.998 1.00 84.62 93 TYR A N 1
ATOM 746 C CA . TYR A 1 93 ? -7.663 -15.012 7.036 1.00 84.62 93 TYR A CA 1
ATOM 747 C C . TYR A 1 93 ? -6.962 -13.848 7.715 1.00 84.62 93 TYR A C 1
ATOM 749 O O . TYR A 1 93 ? -7.546 -12.806 8.025 1.00 84.62 93 TYR A O 1
ATOM 757 N N . TRP A 1 94 ? -5.688 -14.063 7.984 1.00 88.06 94 TRP A N 1
ATOM 758 C CA . TRP A 1 94 ? -4.812 -13.066 8.558 1.00 88.06 94 TRP A CA 1
ATOM 759 C C . TRP A 1 94 ? -3.434 -13.207 7.938 1.00 88.06 94 TRP A C 1
ATOM 761 O O . TRP A 1 94 ? -3.091 -14.250 7.383 1.00 88.06 94 TRP A O 1
ATOM 771 N N . LYS A 1 95 ? -2.637 -12.157 8.060 1.00 80.62 95 LYS A N 1
ATOM 772 C CA . LYS A 1 95 ? -1.204 -12.241 7.813 1.00 80.62 95 LYS A CA 1
ATOM 773 C C . LYS A 1 95 ? -0.459 -11.514 8.909 1.00 80.62 95 LYS A C 1
ATOM 775 O O . LYS A 1 95 ? -0.987 -10.576 9.514 1.00 80.62 95 LYS A O 1
ATOM 780 N N . LEU A 1 96 ? 0.771 -11.949 9.163 1.00 79.62 96 LEU A N 1
ATOM 781 C CA . LEU A 1 96 ? 1.683 -11.151 9.963 1.00 79.62 96 LEU A CA 1
ATOM 782 C C . LEU A 1 96 ? 1.871 -9.817 9.253 1.00 79.62 96 LEU A C 1
ATOM 784 O O . LEU A 1 96 ? 2.133 -9.761 8.050 1.00 79.62 96 LEU A O 1
ATOM 788 N N . CYS A 1 97 ? 1.799 -8.745 10.026 1.00 75.12 97 CYS A N 1
ATOM 789 C CA . CYS A 1 97 ? 2.396 -7.500 9.611 1.00 75.12 97 CYS A CA 1
ATOM 790 C C . CYS A 1 97 ? 3.891 -7.699 9.821 1.00 75.12 97 CYS A C 1
ATOM 792 O O . CYS A 1 97 ? 4.461 -7.262 10.822 1.00 75.12 97 CYS A O 1
ATOM 794 N N . VAL A 1 98 ? 4.519 -8.443 8.907 1.00 66.75 98 VAL A N 1
ATOM 795 C CA . VAL A 1 98 ? 5.964 -8.384 8.760 1.00 66.75 98 VAL A CA 1
ATOM 796 C C . VAL A 1 98 ? 6.247 -6.910 8.545 1.00 66.75 98 VAL A C 1
ATOM 798 O O . VAL A 1 98 ? 5.831 -6.350 7.536 1.00 66.75 98 VAL A O 1
ATOM 801 N N . LYS A 1 99 ? 6.835 -6.249 9.557 1.00 55.88 99 LYS A N 1
ATOM 802 C CA . LYS A 1 99 ? 7.423 -4.918 9.381 1.00 55.88 99 LYS A CA 1
ATOM 803 C C . LYS A 1 99 ? 8.154 -5.012 8.062 1.00 55.88 99 LYS A C 1
ATOM 805 O O . LYS A 1 99 ? 9.032 -5.872 7.981 1.00 55.88 99 LYS A O 1
ATOM 810 N N . ASP A 1 100 ? 7.724 -4.245 7.063 1.00 44.81 100 ASP A N 1
ATOM 811 C CA . ASP A 1 100 ? 8.284 -4.303 5.723 1.00 44.81 100 ASP A CA 1
ATOM 812 C C . ASP A 1 100 ? 9.792 -4.499 5.861 1.00 44.81 100 ASP A C 1
ATOM 814 O O . ASP A 1 100 ? 10.481 -3.651 6.442 1.00 44.81 100 ASP A O 1
ATOM 818 N N . LEU A 1 101 ? 10.293 -5.667 5.440 1.00 46.25 101 LEU A N 1
ATOM 819 C CA . LEU A 1 101 ? 11.700 -6.075 5.536 1.00 46.25 101 LEU A CA 1
ATOM 820 C C . LEU A 1 101 ? 12.559 -5.249 4.554 1.00 46.25 101 LEU A C 1
ATOM 822 O O . LEU A 1 101 ? 13.395 -5.774 3.826 1.00 46.25 101 LEU A O 1
ATOM 826 N N . ARG A 1 102 ? 12.316 -3.934 4.513 1.00 45.44 102 ARG A N 1
ATOM 827 C CA . ARG A 1 102 ? 13.030 -2.889 3.783 1.00 45.44 102 ARG A CA 1
ATOM 828 C C . ARG A 1 102 ? 13.141 -1.566 4.548 1.00 45.44 102 ARG A C 1
ATOM 830 O O . ARG A 1 102 ? 13.503 -0.577 3.932 1.00 45.44 102 ARG A O 1
ATOM 837 N N . SER A 1 103 ? 12.909 -1.527 5.862 1.00 44.75 103 SER A N 1
ATOM 838 C CA . SER A 1 103 ? 13.372 -0.391 6.675 1.00 44.75 103 SER A CA 1
ATOM 839 C C . SER A 1 103 ? 13.774 -0.816 8.081 1.00 44.75 103 SER A C 1
ATOM 841 O O . SER A 1 103 ? 13.088 -0.570 9.072 1.00 44.75 103 SER A O 1
ATOM 843 N N . SER A 1 104 ? 14.965 -1.406 8.186 1.00 47.28 104 SER A N 1
ATOM 844 C CA . SER A 1 104 ? 15.748 -1.406 9.421 1.00 47.28 104 SER A CA 1
ATOM 845 C C . SER A 1 104 ? 16.301 0.002 9.695 1.00 47.28 104 SER A C 1
ATOM 847 O O . SER A 1 104 ? 17.506 0.230 9.670 1.00 47.28 104 SER A O 1
ATOM 849 N N . LYS A 1 105 ? 15.419 0.975 9.922 1.00 43.47 105 LYS A N 1
ATOM 850 C CA . LYS A 1 105 ? 15.676 2.153 10.753 1.00 43.47 105 LYS A CA 1
ATOM 851 C C . LYS A 1 105 ? 14.326 2.781 11.061 1.00 43.47 105 LYS A C 1
ATOM 853 O O . LYS A 1 105 ? 13.492 2.971 10.187 1.00 43.47 105 LYS A O 1
ATOM 858 N N . GLN A 1 106 ? 14.099 3.005 12.340 1.00 47.00 106 GLN A N 1
ATOM 859 C CA . GLN A 1 106 ? 12.852 3.445 12.935 1.00 47.00 106 GLN A CA 1
ATOM 860 C C . GLN A 1 106 ? 12.443 4.835 12.430 1.00 47.00 106 GLN A C 1
ATOM 862 O O . GLN A 1 106 ? 12.773 5.839 13.048 1.00 47.00 106 GLN A O 1
ATOM 867 N N . GLU A 1 107 ? 11.701 4.890 11.328 1.00 53.81 107 GLU A N 1
ATOM 868 C CA . GLU A 1 107 ? 11.010 6.095 10.876 1.00 53.81 107 GLU A CA 1
ATOM 869 C C . GLU A 1 107 ? 9.506 5.798 10.890 1.00 53.81 107 GLU A C 1
ATOM 871 O O . GLU A 1 107 ? 9.030 4.885 10.212 1.00 53.81 107 GLU A O 1
ATOM 876 N N . ARG A 1 108 ? 8.749 6.487 11.754 1.00 63.16 108 ARG A N 1
ATOM 877 C CA . ARG A 1 108 ? 7.305 6.244 11.901 1.00 63.16 108 ARG A CA 1
ATOM 878 C C . ARG A 1 108 ? 6.612 6.509 10.555 1.00 63.16 108 ARG A C 1
ATOM 880 O O . ARG A 1 108 ? 6.871 7.512 9.889 1.00 63.16 108 ARG A O 1
ATOM 887 N N . GLY A 1 109 ? 5.789 5.558 10.109 1.00 74.44 109 GLY A N 1
ATOM 888 C CA . GLY A 1 109 ? 4.932 5.688 8.927 1.00 74.44 109 GLY A CA 1
ATOM 889 C C . GLY A 1 109 ? 3.917 6.824 9.079 1.00 74.44 109 GLY A C 1
ATOM 890 O O . GLY A 1 109 ? 3.733 7.329 10.183 1.00 74.44 109 GLY A O 1
ATOM 891 N N . CYS A 1 110 ? 3.259 7.209 7.984 1.00 81.06 110 CYS A N 1
ATOM 892 C CA . CYS A 1 110 ? 2.041 8.010 8.100 1.00 81.06 110 CYS A CA 1
ATOM 893 C C . CYS A 1 110 ? 0.999 7.240 8.923 1.00 81.06 110 CYS A C 1
ATOM 895 O O . CYS A 1 110 ? 0.877 6.022 8.769 1.00 81.06 110 CYS A O 1
ATOM 897 N N . VAL A 1 111 ? 0.252 7.943 9.766 1.00 79.88 111 VAL A N 1
ATOM 898 C CA . VAL A 1 111 ? -0.903 7.423 10.496 1.00 79.88 111 VAL A CA 1
ATOM 899 C C . VAL A 1 111 ? -2.147 7.927 9.785 1.00 79.88 111 VAL A C 1
ATOM 901 O O . VAL A 1 111 ? -2.344 9.132 9.652 1.00 79.88 111 VAL A O 1
ATOM 904 N N . PHE A 1 112 ? -2.963 6.994 9.306 1.00 74.25 112 PHE A N 1
ATOM 905 C CA . PHE A 1 112 ? -4.251 7.287 8.694 1.00 74.25 112 PHE A CA 1
ATOM 906 C C . PHE A 1 112 ? -5.350 6.464 9.381 1.00 74.25 112 PHE A C 1
ATOM 908 O O . PHE A 1 112 ? -5.100 5.302 9.716 1.00 74.25 112 PHE A O 1
ATOM 915 N N . PRO A 1 113 ? -6.562 7.022 9.539 1.00 76.44 113 PRO A N 1
ATOM 916 C CA . PRO A 1 113 ? -6.880 8.441 9.353 1.00 76.44 113 PRO A CA 1
ATOM 917 C C . PRO A 1 113 ? -6.210 9.329 10.417 1.00 76.44 113 PRO A C 1
ATOM 919 O O . PRO A 1 113 ? -5.898 8.855 11.506 1.00 76.44 113 PRO A O 1
ATOM 922 N N . PHE A 1 114 ? -6.029 10.617 10.121 1.00 87.69 114 PHE A N 1
ATOM 923 C CA . PHE A 1 114 ? -5.687 11.632 11.127 1.00 87.69 114 PHE A CA 1
ATOM 924 C C . PHE A 1 114 ? -6.561 12.879 10.967 1.00 87.69 114 PHE A C 1
ATOM 926 O O . PHE A 1 114 ? -7.038 13.168 9.869 1.00 87.69 114 PHE A O 1
ATOM 933 N N . ARG A 1 115 ? -6.780 13.618 12.058 1.00 89.44 115 ARG A N 1
ATOM 934 C CA . ARG A 1 115 ? -7.491 14.901 12.066 1.00 89.44 115 ARG A CA 1
ATOM 935 C C . ARG A 1 115 ? -6.513 16.063 12.144 1.00 89.44 115 ARG A C 1
ATOM 937 O O . ARG A 1 115 ? -5.620 16.049 12.985 1.00 89.44 115 ARG A O 1
ATOM 944 N N . TYR A 1 116 ? -6.695 17.071 11.304 1.00 92.62 116 TYR A N 1
ATOM 945 C CA . TYR A 1 116 ? -5.930 18.317 11.343 1.00 92.62 116 TYR A CA 1
ATOM 946 C C . TYR A 1 116 ? -6.834 19.475 10.915 1.00 92.62 116 TYR A C 1
ATOM 948 O O . TYR A 1 116 ? -7.540 19.344 9.917 1.00 92.62 116 TYR A O 1
ATOM 956 N N . ASN A 1 117 ? -6.861 20.566 11.688 1.00 89.94 117 ASN A N 1
ATOM 957 C CA . ASN A 1 117 ? -7.810 21.678 11.511 1.00 89.94 117 ASN A CA 1
ATOM 958 C C . ASN A 1 117 ? -9.267 21.195 11.339 1.00 89.94 117 ASN A C 1
ATOM 960 O O . ASN A 1 117 ? -9.953 21.578 10.397 1.00 89.94 117 ASN A O 1
ATOM 964 N N . ASP A 1 118 ? -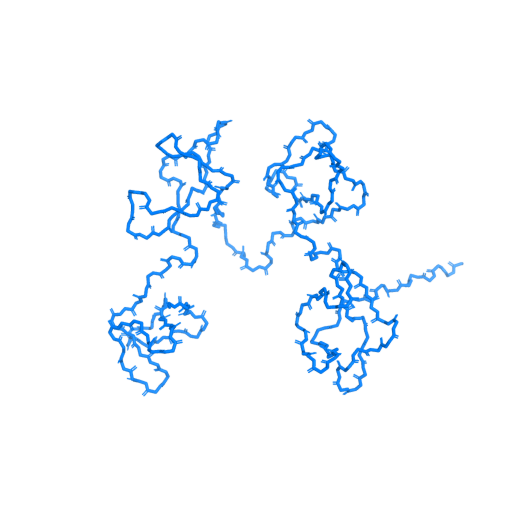9.703 20.278 12.213 1.00 88.19 118 ASP A N 1
ATOM 965 C CA . ASP A 1 118 ? -11.031 19.635 12.216 1.00 88.19 118 ASP A CA 1
ATOM 966 C C . ASP A 1 118 ? -11.395 18.797 10.969 1.00 88.19 118 ASP A C 1
ATOM 968 O O . ASP A 1 118 ? -12.474 18.201 10.907 1.00 88.19 118 ASP A O 1
ATOM 972 N N . LEU A 1 119 ? -10.478 18.652 10.009 1.00 78.75 119 LEU A N 1
ATOM 973 C CA . LEU A 1 119 ? -10.645 17.828 8.811 1.00 78.75 119 LEU A CA 1
ATOM 974 C C . LEU A 1 119 ? -10.020 16.444 8.996 1.00 78.75 119 LEU A C 1
ATOM 976 O O . LEU A 1 119 ? -8.951 16.312 9.585 1.00 78.75 119 LEU A O 1
ATOM 980 N N . VAL A 1 120 ? -10.675 15.403 8.472 1.00 75.81 120 VAL A N 1
ATOM 981 C CA . VAL A 1 120 ? -10.173 14.018 8.497 1.00 75.81 120 VAL A CA 1
ATOM 982 C C . VAL A 1 120 ? -9.444 13.706 7.194 1.00 75.81 120 VAL A C 1
ATOM 984 O O . VAL A 1 120 ? -10.035 13.763 6.117 1.00 75.81 120 VAL A O 1
ATOM 987 N N . PHE A 1 121 ? -8.189 13.285 7.301 1.00 63.22 121 PHE A N 1
ATOM 988 C CA . PHE A 1 121 ? -7.345 12.914 6.175 1.00 63.22 121 PHE A CA 1
ATOM 989 C C . PHE A 1 121 ? -7.075 11.409 6.173 1.00 63.22 121 PHE A C 1
ATOM 991 O O . PHE A 1 121 ? -6.552 10.847 7.135 1.00 63.22 121 PHE A O 1
ATOM 998 N N . ASN A 1 122 ? -7.420 10.758 5.061 1.00 70.50 122 ASN A N 1
ATOM 999 C CA . ASN A 1 122 ? -7.113 9.346 4.782 1.00 70.50 122 ASN A CA 1
ATOM 1000 C C . ASN A 1 122 ? -5.920 9.191 3.819 1.00 70.50 122 ASN A C 1
ATOM 1002 O O . ASN A 1 122 ? -5.594 8.087 3.391 1.00 70.50 122 ASN A O 1
ATOM 1006 N N . SER A 1 123 ? -5.296 10.309 3.455 1.00 67.88 123 SER A N 1
ATOM 1007 C CA . SER A 1 123 ? -4.158 10.420 2.548 1.00 67.88 123 SER A CA 1
ATOM 1008 C C . SER A 1 123 ? -3.332 11.647 2.926 1.00 67.88 123 SER A C 1
ATOM 1010 O O . SER A 1 123 ? -3.722 12.431 3.791 1.00 67.88 123 SER A O 1
ATOM 1012 N N . CYS A 1 124 ? -2.189 11.827 2.272 1.00 77.44 124 CYS A N 1
ATOM 1013 C CA . CYS A 1 124 ? -1.385 13.033 2.433 1.00 77.44 124 CYS A CA 1
ATOM 1014 C C . CYS A 1 124 ? -2.178 14.287 2.042 1.00 77.44 124 CYS A C 1
ATOM 1016 O O . CYS A 1 124 ? -3.037 14.227 1.159 1.00 77.44 124 CYS A O 1
ATOM 1018 N N . THR A 1 125 ? -1.866 15.409 2.681 1.00 77.06 125 THR A N 1
ATOM 1019 C CA . THR A 1 125 ? -2.493 16.712 2.446 1.00 77.06 125 THR A CA 1
ATOM 1020 C C . THR A 1 125 ? -1.436 17.775 2.189 1.00 77.06 125 THR A C 1
ATOM 1022 O O . THR A 1 125 ? -0.310 17.657 2.660 1.00 77.06 125 THR A O 1
ATOM 1025 N N . THR A 1 126 ? -1.789 18.813 1.439 1.00 80.62 126 THR A N 1
ATOM 1026 C CA . THR A 1 126 ? -0.980 20.031 1.263 1.00 80.62 126 THR A CA 1
ATOM 1027 C C . THR A 1 126 ? -1.535 21.190 2.093 1.00 80.62 126 THR A C 1
ATOM 1029 O O . THR A 1 126 ? -1.164 22.340 1.886 1.00 80.62 126 THR A O 1
ATOM 1032 N N . LEU A 1 127 ? -2.477 20.922 3.004 1.00 78.69 127 LEU A N 1
ATOM 1033 C CA . LEU A 1 127 ? -2.991 21.950 3.902 1.00 78.69 127 LEU A CA 1
ATOM 1034 C C . LEU A 1 127 ? -1.839 22.474 4.770 1.00 78.69 127 LEU A C 1
ATOM 1036 O O . LEU A 1 127 ? -1.151 21.681 5.409 1.00 78.69 127 LEU A O 1
ATOM 1040 N N . ASP A 1 128 ? -1.623 23.787 4.741 1.00 84.31 128 ASP A N 1
ATOM 1041 C CA . ASP A 1 128 ? -0.572 24.503 5.477 1.00 84.31 128 ASP A CA 1
ATOM 1042 C C . ASP A 1 128 ? 0.881 24.087 5.148 1.00 84.31 128 ASP A C 1
ATOM 1044 O O . ASP A 1 128 ? 1.805 24.390 5.902 1.00 84.31 128 ASP A O 1
ATOM 1048 N N . ALA A 1 129 ? 1.121 23.443 3.996 1.00 74.75 129 ALA A N 1
ATOM 1049 C CA . ALA A 1 129 ? 2.467 23.110 3.519 1.00 74.75 129 ALA A CA 1
ATOM 1050 C C . ALA A 1 129 ? 2.565 23.076 1.984 1.00 74.75 129 ALA A C 1
ATOM 1052 O O . ALA A 1 129 ? 1.602 22.768 1.288 1.00 74.75 129 ALA A O 1
ATOM 1053 N N . ASN A 1 130 ? 3.760 23.333 1.444 1.00 70.06 130 ASN A N 1
ATOM 1054 C CA . ASN A 1 130 ? 3.998 23.277 -0.006 1.00 70.06 130 ASN A CA 1
ATOM 1055 C C . ASN A 1 130 ? 4.049 21.840 -0.550 1.00 70.06 130 ASN A C 1
ATOM 1057 O O . ASN A 1 130 ? 3.602 21.586 -1.666 1.00 70.06 130 ASN A O 1
ATOM 1061 N N . ASP A 1 131 ? 4.592 20.909 0.237 1.00 66.69 131 ASP A N 1
ATOM 1062 C CA . ASP A 1 131 ? 4.730 19.504 -0.138 1.00 66.69 131 ASP A CA 1
ATOM 1063 C C . ASP A 1 131 ? 3.722 18.635 0.633 1.00 66.69 131 ASP A C 1
ATOM 1065 O O . ASP A 1 131 ? 3.458 18.898 1.813 1.00 66.69 131 ASP A O 1
ATOM 1069 N N . PRO A 1 132 ? 3.165 17.577 0.007 1.00 71.25 132 PRO A N 1
ATOM 1070 C CA . PRO A 1 132 ? 2.178 16.737 0.660 1.00 71.25 132 PRO A CA 1
ATOM 1071 C C . PRO A 1 132 ? 2.758 16.022 1.881 1.00 71.25 132 PRO A C 1
ATOM 1073 O O . PRO A 1 132 ? 3.733 15.267 1.797 1.00 71.25 132 PRO A O 1
ATOM 1076 N N . TRP A 1 133 ? 2.104 16.215 3.018 1.00 83.56 133 TRP A N 1
ATOM 1077 C CA . TRP A 1 133 ? 2.510 15.681 4.307 1.00 83.56 133 TRP A CA 1
ATOM 1078 C C . TRP A 1 133 ? 1.417 14.816 4.932 1.00 83.56 133 TRP A C 1
ATOM 1080 O O . TRP A 1 133 ? 0.256 14.818 4.520 1.00 83.56 133 TRP A O 1
ATOM 1090 N N . CYS A 1 134 ? 1.808 14.039 5.932 1.00 85.38 134 CYS A N 1
ATOM 1091 C CA . CYS A 1 134 ? 0.916 13.229 6.747 1.00 85.38 134 CYS A CA 1
ATOM 1092 C C . CYS A 1 134 ? 1.351 13.282 8.214 1.00 85.38 134 CYS A C 1
ATOM 1094 O O . CYS A 1 134 ? 2.538 13.455 8.520 1.00 85.38 134 CYS A O 1
ATOM 1096 N N . SER A 1 135 ? 0.415 13.070 9.138 1.00 90.00 135 SER A N 1
ATOM 1097 C CA . SER A 1 135 ? 0.783 12.874 10.537 1.00 90.00 135 SER A CA 1
ATOM 1098 C C . SER A 1 135 ? 1.494 11.531 10.735 1.00 90.00 135 SER A C 1
ATOM 1100 O O . SER A 1 135 ? 1.168 10.541 10.086 1.00 90.00 135 SER A O 1
ATOM 1102 N N . THR A 1 136 ? 2.473 11.484 11.636 1.00 89.06 136 THR A N 1
ATOM 1103 C CA . THR A 1 136 ? 3.163 10.256 12.067 1.00 89.06 136 THR A CA 1
ATOM 1104 C C . THR A 1 136 ? 2.744 9.799 13.467 1.00 89.06 136 THR A C 1
ATOM 1106 O O . THR A 1 136 ? 3.190 8.743 13.931 1.00 89.06 136 THR A O 1
ATOM 1109 N N . GLU A 1 137 ? 1.892 10.577 14.142 1.00 89.25 137 GLU A N 1
ATOM 1110 C CA . GLU A 1 137 ? 1.378 10.306 15.481 1.00 89.25 137 GLU A CA 1
ATOM 1111 C C . GLU A 1 137 ? 0.098 11.104 15.741 1.00 89.25 137 GLU A C 1
ATOM 1113 O O . GLU A 1 137 ? 0.051 12.312 15.505 1.00 89.25 137 GLU A O 1
ATOM 1118 N N . THR A 1 138 ? -0.917 10.424 16.265 1.00 88.56 138 THR A N 1
ATOM 1119 C CA . THR A 1 138 ? -2.188 11.030 16.654 1.00 88.56 138 THR A CA 1
ATOM 1120 C C . THR A 1 138 ? -2.470 10.823 18.139 1.00 88.56 138 THR A C 1
ATOM 1122 O O . THR A 1 138 ? -1.967 9.873 18.745 1.00 88.56 138 THR A O 1
ATOM 1125 N N . ASP A 1 139 ? -3.287 11.695 18.726 1.00 89.50 139 ASP A N 1
ATOM 1126 C CA . ASP A 1 139 ? -3.827 11.511 20.072 1.00 89.50 139 ASP A CA 1
ATOM 1127 C C . ASP A 1 139 ? -4.916 10.413 20.114 1.00 89.50 139 ASP A C 1
ATOM 1129 O O . ASP A 1 139 ? -5.215 9.746 19.118 1.00 89.50 139 ASP A O 1
ATOM 1133 N N . SER A 1 140 ? -5.538 10.217 21.282 1.00 88.38 140 SER A N 1
ATOM 1134 C CA . SER A 1 140 ? -6.596 9.213 21.480 1.00 88.38 140 SER A CA 1
ATOM 1135 C C . SER A 1 140 ? -7.900 9.489 20.719 1.00 88.38 140 SER A C 1
ATOM 1137 O O . SER A 1 140 ? -8.779 8.627 20.691 1.00 88.38 140 SER A O 1
ATOM 1139 N N . ARG A 1 141 ? -8.046 10.668 20.108 1.00 86.56 141 ARG A N 1
ATOM 1140 C CA . ARG A 1 141 ? -9.197 11.086 19.295 1.00 86.56 141 ARG A CA 1
ATOM 1141 C C . ARG A 1 141 ? -8.835 11.195 17.810 1.00 86.56 141 ARG A C 1
ATOM 1143 O O . ARG A 1 141 ? -9.598 11.772 17.036 1.00 86.56 141 ARG A O 1
ATOM 1150 N N . ASP A 1 142 ? -7.699 10.617 17.425 1.00 84.88 142 ASP A N 1
ATOM 1151 C CA . ASP A 1 142 ? -7.125 10.646 16.083 1.00 84.88 142 ASP A CA 1
ATOM 1152 C C . ASP A 1 142 ? -6.671 12.060 15.630 1.00 84.88 142 ASP A C 1
ATOM 1154 O O . ASP A 1 142 ? -6.455 12.273 14.439 1.00 84.88 142 ASP A O 1
ATOM 1158 N N . ASN A 1 143 ? -6.482 13.033 16.539 1.00 92.06 143 ASN A N 1
ATOM 1159 C CA . ASN A 1 143 ? -5.946 14.360 16.190 1.00 92.06 143 ASN A CA 1
ATOM 1160 C C . ASN A 1 143 ? -4.436 14.331 15.987 1.00 92.06 143 ASN A C 1
ATOM 1162 O O . ASN A 1 143 ? -3.720 13.694 16.755 1.00 92.06 143 ASN A O 1
ATOM 1166 N N . HIS A 1 144 ? -3.954 15.064 14.984 1.00 92.69 144 HIS A N 1
ATOM 1167 C CA . HIS A 1 144 ? -2.539 15.291 14.724 1.00 92.69 144 HIS A CA 1
ATOM 1168 C C . HIS A 1 144 ? -1.829 15.819 15.977 1.00 92.69 144 HIS A C 1
ATOM 1170 O O . HIS A 1 144 ? -2.232 16.835 16.542 1.00 92.69 144 HIS A O 1
ATOM 1176 N N . VAL A 1 145 ? -0.758 15.138 16.389 1.00 94.56 145 VAL A N 1
ATOM 1177 C CA . VAL A 1 145 ? 0.143 15.639 17.431 1.00 94.56 145 VAL A CA 1
ATOM 1178 C C . VAL A 1 145 ? 1.148 16.593 16.793 1.00 94.56 145 VAL A C 1
ATOM 1180 O O . VAL A 1 145 ? 1.834 16.218 15.841 1.00 94.56 145 VAL A O 1
ATOM 1183 N N . GLU A 1 146 ? 1.256 17.800 17.344 1.00 91.75 146 GLU A N 1
ATOM 1184 C CA . GLU A 1 146 ? 2.196 18.831 16.894 1.00 91.75 146 GLU A CA 1
ATOM 1185 C C . GLU A 1 146 ? 3.629 18.283 16.766 1.00 91.75 146 GLU A C 1
ATOM 1187 O O . GLU A 1 146 ? 4.061 17.416 17.532 1.00 91.75 146 GLU A O 1
ATOM 1192 N N . ASP A 1 147 ? 4.345 18.729 15.732 1.00 88.12 147 ASP A N 1
ATOM 1193 C CA . ASP A 1 147 ? 5.681 18.251 15.339 1.00 88.12 147 ASP A CA 1
ATOM 1194 C C . ASP A 1 147 ? 5.791 16.749 15.009 1.00 88.12 147 ASP A C 1
ATOM 1196 O O . ASP A 1 147 ? 6.883 16.239 14.731 1.00 88.12 147 ASP A O 1
ATOM 1200 N N . LYS A 1 148 ? 4.680 16.000 14.995 1.00 91.44 148 LYS A N 1
ATOM 1201 C CA . LYS A 1 148 ? 4.643 14.582 14.604 1.00 91.44 148 LYS A CA 1
ATOM 1202 C C . LYS A 1 148 ? 4.046 14.413 13.224 1.00 91.44 148 LYS A C 1
ATOM 1204 O O . LYS A 1 148 ? 2.947 13.881 13.024 1.00 91.44 148 LYS A O 1
ATOM 1209 N N . TRP A 1 149 ? 4.818 14.839 12.241 1.00 90.56 149 TRP A N 1
ATOM 1210 C CA . TRP A 1 149 ? 4.468 14.743 10.834 1.00 90.56 149 TRP A CA 1
ATOM 1211 C C . TRP A 1 149 ? 5.681 14.362 9.996 1.00 90.56 149 TRP A C 1
ATOM 1213 O O . TRP A 1 149 ? 6.815 14.326 10.475 1.00 90.56 149 TRP A O 1
ATOM 1223 N N . LYS A 1 150 ? 5.423 14.013 8.739 1.00 81.38 150 LYS A N 1
ATOM 1224 C CA . LYS A 1 150 ? 6.462 13.910 7.723 1.00 81.38 150 LYS A CA 1
ATOM 1225 C C . LYS A 1 150 ? 5.900 14.196 6.345 1.00 81.38 150 LYS A C 1
ATOM 1227 O O . LYS A 1 150 ? 4.719 13.983 6.078 1.00 81.38 150 LYS A O 1
ATOM 1232 N N . TYR A 1 151 ? 6.797 14.582 5.459 1.00 80.00 151 TYR A N 1
ATOM 1233 C CA . TYR A 1 151 ? 6.569 14.569 4.028 1.00 80.00 151 TYR A CA 1
ATOM 1234 C C . TYR A 1 151 ? 6.349 13.132 3.544 1.00 80.00 151 TYR A C 1
ATOM 1236 O O . TYR A 1 151 ? 7.073 12.202 3.922 1.00 80.00 151 TYR A O 1
ATOM 1244 N N . CYS A 1 152 ? 5.314 12.922 2.738 1.00 75.12 152 CYS A N 1
ATOM 1245 C CA . CYS A 1 152 ? 5.012 11.605 2.193 1.00 75.12 152 CYS A CA 1
ATOM 1246 C C . CYS A 1 152 ? 6.130 11.130 1.252 1.00 75.12 152 CYS A C 1
ATOM 1248 O O . CYS A 1 152 ? 6.811 11.934 0.633 1.00 75.12 152 CYS A O 1
ATOM 1250 N N . GLN A 1 153 ? 6.398 9.830 1.126 1.00 60.28 153 GLN A N 1
ATOM 1251 C CA . GLN A 1 153 ? 7.553 9.372 0.325 1.00 60.28 153 GLN A CA 1
ATOM 1252 C C . GLN A 1 153 ? 7.427 9.731 -1.175 1.00 60.28 153 GLN A C 1
ATOM 1254 O O . GLN A 1 153 ? 8.446 9.945 -1.830 1.00 60.28 153 GLN A O 1
ATOM 1259 N N . ASP A 1 154 ? 6.203 9.962 -1.665 1.00 55.31 154 ASP A N 1
ATOM 1260 C CA . ASP A 1 154 ? 5.907 10.496 -3.009 1.00 55.31 154 ASP A CA 1
ATOM 1261 C C . ASP A 1 154 ? 6.070 12.032 -3.123 1.00 55.31 154 ASP A C 1
ATOM 1263 O O . ASP A 1 154 ? 5.992 12.622 -4.205 1.00 55.31 154 ASP A O 1
ATOM 1267 N N . SER A 1 155 ? 6.335 12.702 -1.999 1.00 54.34 155 SER A N 1
ATOM 1268 C CA . SER A 1 155 ? 6.429 14.161 -1.873 1.00 54.34 155 SER A CA 1
ATOM 1269 C C . SER A 1 155 ? 7.849 14.712 -1.942 1.00 54.34 155 SER A C 1
ATOM 1271 O O . SER A 1 155 ? 8.014 15.919 -1.835 1.00 54.34 155 SER A O 1
ATOM 1273 N N . LYS A 1 156 ? 8.887 13.887 -2.163 1.00 68.62 156 LYS A N 1
ATOM 1274 C CA . LYS A 1 156 ? 10.207 14.467 -2.453 1.00 68.62 156 LYS A CA 1
ATOM 1275 C C . LYS A 1 156 ? 10.059 15.385 -3.673 1.00 68.62 156 LYS A C 1
ATOM 1277 O O . LYS A 1 156 ? 9.601 14.897 -4.719 1.00 68.62 156 LYS A O 1
ATOM 1282 N N . PRO A 1 157 ? 10.363 16.689 -3.555 1.00 67.69 157 PRO A N 1
ATOM 1283 C CA . PRO A 1 157 ? 10.204 17.601 -4.670 1.00 67.69 157 PRO A CA 1
ATOM 1284 C C . PRO A 1 157 ? 11.140 17.171 -5.797 1.00 67.69 157 PRO A C 1
ATOM 1286 O O . PRO A 1 157 ? 12.176 16.537 -5.569 1.00 67.69 157 PRO A O 1
ATOM 1289 N N . CYS A 1 158 ? 10.753 17.493 -7.027 1.00 76.12 158 CYS A N 1
ATOM 1290 C CA . CYS A 1 158 ? 11.671 17.376 -8.146 1.00 76.12 158 CYS A CA 1
ATOM 1291 C C . CYS A 1 158 ? 12.885 18.259 -7.850 1.00 76.12 158 CYS A C 1
ATOM 1293 O O . CYS A 1 158 ? 12.743 19.471 -7.695 1.00 76.12 158 CYS A O 1
ATOM 1295 N N . LEU A 1 159 ? 14.068 17.664 -7.760 1.00 80.25 159 LEU A N 1
ATOM 1296 C CA . LEU A 1 159 ? 15.301 18.425 -7.646 1.00 80.25 159 LEU A CA 1
ATOM 1297 C C . LEU A 1 159 ? 15.627 18.972 -9.026 1.00 80.25 159 LEU A C 1
ATOM 1299 O O . LEU A 1 159 ? 15.927 18.200 -9.930 1.00 80.25 159 LEU A O 1
ATOM 1303 N N . VAL A 1 160 ? 15.530 20.287 -9.189 1.00 77.06 160 VAL A N 1
ATOM 1304 C CA . VAL A 1 160 ? 15.902 21.001 -10.411 1.00 77.06 160 VAL A CA 1
ATOM 1305 C C . VAL A 1 160 ? 16.994 22.028 -10.075 1.00 77.06 160 VAL A C 1
ATOM 1307 O O . VAL A 1 160 ? 16.871 22.715 -9.061 1.00 77.06 160 VAL A O 1
ATOM 1310 N N . PRO A 1 161 ? 18.063 22.147 -10.881 1.00 85.38 161 PRO A N 1
ATOM 1311 C CA . PRO A 1 161 ? 18.368 21.313 -12.040 1.00 85.38 161 PRO A CA 1
ATOM 1312 C C . PRO A 1 161 ? 18.799 19.885 -11.657 1.00 85.38 161 PRO A C 1
ATOM 1314 O O . PRO A 1 161 ? 19.418 19.669 -10.617 1.00 85.38 161 PRO A O 1
ATOM 1317 N N . PHE A 1 162 ? 18.526 18.909 -12.527 1.00 88.25 162 PHE A N 1
ATOM 1318 C CA . PHE A 1 162 ? 19.102 17.559 -12.440 1.00 88.25 162 PHE A CA 1
ATOM 1319 C C . PHE A 1 162 ? 19.603 17.075 -13.799 1.00 88.25 162 PHE A C 1
ATOM 1321 O O . PHE A 1 162 ? 19.129 17.544 -14.828 1.00 88.25 162 PHE A O 1
ATOM 1328 N N . SER A 1 163 ? 20.527 16.112 -13.824 1.00 86.25 163 SER A N 1
ATOM 1329 C CA . SER A 1 163 ? 21.042 15.521 -15.061 1.00 86.25 163 SER A CA 1
ATOM 1330 C C . SER A 1 163 ? 20.837 14.008 -15.172 1.00 86.25 163 SER A C 1
ATOM 1332 O O . SER A 1 163 ? 20.818 13.263 -14.183 1.00 86.25 163 SER A O 1
ATOM 1334 N N . ASN A 1 164 ? 20.651 13.527 -16.406 1.00 82.56 164 ASN A N 1
ATOM 1335 C CA . ASN A 1 164 ? 20.596 12.090 -16.690 1.00 82.56 164 ASN A CA 1
ATOM 1336 C C . ASN A 1 164 ? 22.003 11.450 -16.695 1.00 82.56 164 ASN A C 1
ATOM 1338 O O . ASN 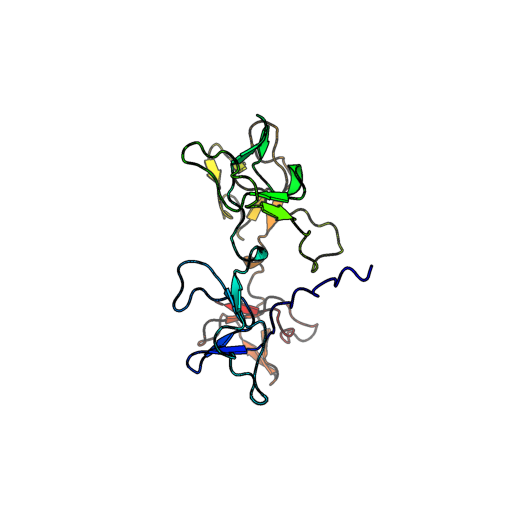A 1 164 ? 23.017 12.116 -16.494 1.00 82.56 164 ASN A O 1
ATOM 1342 N N . VAL A 1 165 ? 22.089 10.134 -16.940 1.00 79.12 165 VAL A N 1
ATOM 1343 C CA . VAL A 1 165 ? 23.385 9.427 -17.018 1.00 79.12 165 VAL A CA 1
ATOM 1344 C C . VAL A 1 165 ? 24.316 9.968 -18.110 1.00 79.12 165 VAL A C 1
ATOM 1346 O O . VAL A 1 165 ? 25.529 9.845 -17.956 1.00 79.12 165 VAL A O 1
ATOM 1349 N N . ALA A 1 166 ? 23.762 10.589 -19.156 1.00 83.12 166 ALA A N 1
ATOM 1350 C CA . ALA A 1 166 ? 24.493 11.224 -20.250 1.00 83.12 166 ALA A CA 1
ATOM 1351 C C . ALA A 1 166 ? 24.853 12.700 -19.971 1.00 83.12 166 ALA A C 1
ATOM 1353 O O . ALA A 1 166 ? 25.436 13.350 -20.831 1.00 83.12 166 ALA A O 1
ATOM 1354 N N . GLY A 1 167 ? 24.517 13.238 -18.791 1.00 82.62 167 GLY A N 1
ATOM 1355 C CA . GLY A 1 167 ? 24.850 14.608 -18.385 1.00 82.62 167 GLY A CA 1
ATOM 1356 C C . GLY A 1 167 ? 23.918 15.698 -18.923 1.00 82.62 167 GLY A C 1
ATOM 1357 O O . GLY A 1 167 ? 24.190 16.877 -18.718 1.00 82.62 167 GLY A O 1
ATOM 1358 N N . VAL A 1 168 ? 22.806 15.345 -19.576 1.00 83.38 168 VAL A N 1
ATOM 1359 C CA . VAL A 1 168 ? 21.815 16.328 -20.052 1.00 83.38 168 VAL A CA 1
ATOM 1360 C C . VAL A 1 168 ? 21.065 16.909 -18.859 1.00 83.38 168 VAL A C 1
ATOM 1362 O O . VAL A 1 168 ? 20.505 16.136 -18.083 1.00 83.38 168 VAL A O 1
ATOM 1365 N N . ILE A 1 169 ? 21.051 18.240 -18.732 1.00 86.00 169 ILE A N 1
ATOM 1366 C CA . ILE A 1 169 ? 20.445 18.980 -17.616 1.00 86.00 169 ILE A CA 1
ATOM 1367 C C . ILE A 1 169 ? 18.967 19.283 -17.897 1.00 86.00 169 ILE A C 1
ATOM 1369 O O . ILE A 1 169 ? 18.609 19.740 -18.980 1.00 86.00 169 ILE A O 1
ATOM 1373 N N . TYR A 1 170 ? 18.127 19.082 -16.886 1.00 78.75 170 TYR A N 1
ATOM 1374 C CA . TYR A 1 170 ? 16.703 19.386 -16.872 1.00 78.75 170 TYR A CA 1
ATOM 1375 C C . TYR A 1 170 ? 16.398 20.374 -15.747 1.00 78.75 170 TYR A C 1
ATOM 1377 O O . TYR A 1 170 ? 16.744 20.134 -14.591 1.00 78.75 170 TYR A O 1
ATOM 1385 N N . ASN A 1 171 ? 15.712 21.464 -16.090 1.00 81.62 171 ASN A N 1
ATOM 1386 C CA . ASN A 1 171 ? 15.281 22.506 -15.148 1.00 81.62 171 ASN A CA 1
ATOM 1387 C C . ASN A 1 171 ? 13.810 22.344 -14.717 1.00 81.62 171 ASN A C 1
ATOM 1389 O O . ASN A 1 171 ? 13.276 23.176 -13.991 1.00 81.62 171 ASN A O 1
ATOM 1393 N N . SER A 1 172 ? 13.145 21.289 -15.186 1.00 74.25 172 SER A N 1
ATOM 1394 C CA . SER A 1 172 ? 11.737 20.977 -14.940 1.00 74.25 172 SER A CA 1
ATOM 1395 C C . SER A 1 172 ? 11.502 19.474 -15.117 1.00 74.25 172 SER A C 1
ATOM 1397 O O . SER A 1 172 ? 12.427 18.729 -15.453 1.00 74.25 172 SER A O 1
ATOM 1399 N N . CYS A 1 173 ? 10.262 19.019 -14.915 1.00 75.88 173 CYS A N 1
ATOM 1400 C CA . CYS A 1 173 ? 9.868 17.664 -15.296 1.00 75.88 173 CYS A CA 1
ATOM 1401 C C . CYS A 1 173 ? 10.169 17.413 -16.786 1.00 75.88 173 CYS A C 1
ATOM 1403 O O . CYS A 1 173 ? 10.034 18.318 -17.616 1.00 75.88 173 CYS A O 1
ATOM 1405 N N . ARG A 1 174 ? 10.613 16.197 -17.116 1.00 71.31 174 ARG A N 1
ATOM 1406 C CA . ARG A 1 174 ? 10.915 15.790 -18.494 1.00 71.31 174 ARG A CA 1
ATOM 1407 C C . ARG A 1 174 ? 9.627 15.612 -19.309 1.00 71.31 174 ARG A C 1
ATOM 1409 O O . ARG A 1 174 ? 8.613 15.205 -18.764 1.00 71.31 174 ARG A O 1
ATOM 1416 N N . GLU A 1 175 ? 9.716 15.737 -20.634 1.00 56.72 175 GLU A N 1
ATOM 1417 C CA . GLU A 1 175 ? 8.660 15.340 -21.589 1.00 56.72 175 GLU A CA 1
ATOM 1418 C C . GLU A 1 175 ? 8.154 13.888 -21.430 1.00 56.72 175 GLU A C 1
ATOM 1420 O O . GLU A 1 175 ? 7.023 13.600 -21.799 1.00 56.72 175 GLU A O 1
ATOM 1425 N N . LEU A 1 176 ? 8.953 12.967 -20.865 1.00 57.75 176 LEU A N 1
ATOM 1426 C CA . LEU A 1 176 ? 8.516 11.590 -20.559 1.00 57.75 176 LEU A CA 1
ATOM 1427 C C . LEU A 1 176 ? 7.893 11.435 -19.156 1.00 57.75 176 LEU A C 1
ATOM 1429 O O . LEU A 1 176 ? 7.827 10.315 -18.654 1.00 57.75 176 LEU A O 1
ATOM 1433 N N . GLY A 1 177 ? 7.506 12.536 -18.508 1.00 73.12 177 GLY A N 1
ATOM 1434 C CA . GLY A 1 177 ? 6.753 12.515 -17.254 1.00 73.12 177 GLY A CA 1
ATOM 1435 C C . GLY A 1 177 ? 7.544 12.002 -16.051 1.00 73.12 177 GLY A C 1
ATOM 1436 O O . GLY A 1 177 ? 7.092 11.124 -15.324 1.00 73.12 177 GLY A O 1
ATOM 1437 N N . TRP A 1 178 ? 8.780 12.469 -15.848 1.00 82.25 178 TRP A N 1
ATOM 1438 C CA . TRP A 1 178 ? 9.521 12.133 -14.627 1.00 82.25 178 TRP A CA 1
ATOM 1439 C C . TRP A 1 178 ? 10.519 13.207 -14.199 1.00 82.25 178 TRP A C 1
ATOM 1441 O O . TRP A 1 178 ? 10.997 14.008 -15.011 1.00 82.25 178 TRP A O 1
ATOM 1451 N N . CYS A 1 179 ? 10.865 13.189 -12.911 1.00 82.06 179 CYS A N 1
ATOM 1452 C CA . CYS A 1 179 ? 11.898 14.034 -12.321 1.00 82.06 179 CYS A CA 1
ATOM 1453 C C . CYS A 1 179 ? 12.734 13.300 -11.263 1.00 82.06 179 CYS A C 1
ATOM 1455 O O . CYS A 1 179 ? 12.303 12.303 -10.677 1.00 82.06 179 CYS A O 1
ATOM 1457 N N . SER A 1 180 ? 13.949 13.798 -11.015 1.00 84.25 180 SER A N 1
ATOM 1458 C CA . SER A 1 180 ? 14.837 13.276 -9.972 1.00 84.25 180 SER A CA 1
ATOM 1459 C C . SER A 1 180 ? 14.387 13.721 -8.582 1.00 84.25 180 SER A C 1
ATOM 1461 O O . SER A 1 180 ? 14.079 14.891 -8.375 1.00 84.25 180 SER A O 1
ATOM 1463 N N . THR A 1 181 ? 14.409 12.812 -7.609 1.00 81.25 181 THR A N 1
ATOM 1464 C CA . THR A 1 181 ? 14.142 13.116 -6.190 1.00 81.25 181 THR A CA 1
ATOM 1465 C C . THR A 1 181 ? 15.405 13.042 -5.327 1.00 81.25 181 THR A C 1
ATOM 1467 O O . THR A 1 181 ? 15.346 13.212 -4.105 1.00 81.25 181 THR A O 1
ATOM 1470 N N . LYS A 1 182 ? 16.562 12.768 -5.949 1.00 83.69 182 LYS A N 1
ATOM 1471 C CA . LYS A 1 182 ? 17.887 12.775 -5.318 1.00 83.69 182 LYS A CA 1
ATOM 1472 C C . LYS A 1 182 ? 18.981 12.941 -6.371 1.00 83.69 182 LYS A C 1
ATOM 1474 O O . LYS A 1 182 ? 19.034 12.171 -7.329 1.00 83.69 182 LYS A O 1
ATOM 1479 N N . THR A 1 183 ? 19.897 13.879 -6.154 1.00 82.94 183 THR A N 1
ATOM 1480 C CA . THR A 1 183 ? 21.080 14.064 -7.000 1.00 82.94 183 THR A CA 1
ATOM 1481 C C . THR A 1 183 ? 22.379 13.875 -6.221 1.00 82.94 183 THR A C 1
ATOM 1483 O O . THR A 1 183 ? 22.386 13.923 -4.990 1.00 82.94 183 THR A O 1
ATOM 1486 N N . ASP A 1 184 ? 23.480 13.638 -6.931 1.00 82.94 184 ASP A N 1
ATOM 1487 C CA . ASP A 1 184 ? 24.827 13.791 -6.378 1.00 82.94 184 ASP A CA 1
ATOM 1488 C C . ASP A 1 184 ? 25.270 15.271 -6.357 1.00 82.94 184 ASP A C 1
ATOM 1490 O O . ASP A 1 184 ? 24.512 16.170 -6.735 1.00 82.94 184 ASP A O 1
ATOM 1494 N N . GLY A 1 185 ? 26.506 15.529 -5.910 1.00 79.06 185 GLY A N 1
ATOM 1495 C CA . GLY A 1 185 ? 27.089 16.877 -5.858 1.00 79.06 185 GLY A CA 1
ATOM 1496 C C . GLY A 1 185 ? 27.271 17.557 -7.223 1.00 79.06 185 GLY A C 1
ATOM 1497 O O . GLY A 1 185 ? 27.542 18.751 -7.266 1.00 79.06 185 GLY A O 1
ATOM 1498 N N . ASN A 1 186 ? 27.080 16.826 -8.326 1.00 81.81 186 ASN A N 1
ATOM 1499 C CA . ASN A 1 186 ? 27.113 17.327 -9.701 1.00 81.81 186 ASN A CA 1
ATOM 1500 C C . ASN A 1 186 ? 25.709 17.359 -10.333 1.00 81.81 186 ASN A C 1
ATOM 1502 O O . ASN A 1 186 ? 25.577 17.397 -11.557 1.00 81.81 186 ASN A O 1
ATOM 1506 N N . HIS A 1 187 ? 24.653 17.328 -9.514 1.00 81.88 187 HIS A N 1
ATOM 1507 C CA . HIS A 1 187 ? 23.253 17.309 -9.943 1.00 81.88 187 HIS A CA 1
ATOM 1508 C C . HIS A 1 187 ? 22.854 16.064 -10.758 1.00 81.88 187 HIS A C 1
ATOM 1510 O O . HIS A 1 187 ? 21.776 16.033 -11.350 1.00 81.88 187 HIS A O 1
ATOM 1516 N N . LYS A 1 188 ? 23.663 14.999 -10.785 1.00 86.88 188 LYS A N 1
ATOM 1517 C CA . LYS A 1 188 ? 23.326 13.764 -11.506 1.00 86.88 188 LYS A CA 1
ATOM 1518 C C . LYS A 1 188 ? 22.284 12.974 -10.733 1.00 86.88 188 LYS A C 1
ATOM 1520 O O . LYS A 1 188 ? 22.444 12.763 -9.531 1.00 86.88 188 LYS A O 1
ATOM 1525 N N . HIS A 1 189 ? 21.220 12.528 -11.400 1.00 82.88 189 HIS A N 1
ATOM 1526 C CA . HIS A 1 189 ? 20.180 11.742 -10.734 1.00 82.88 189 HIS A CA 1
ATOM 1527 C C . HIS A 1 189 ? 20.755 10.446 -10.143 1.00 82.88 189 HIS A C 1
ATOM 1529 O O . HIS A 1 189 ? 21.577 9.762 -10.761 1.00 82.88 189 HIS A O 1
ATOM 1535 N N . ALA A 1 190 ? 20.291 10.095 -8.947 1.00 80.94 190 ALA A N 1
ATOM 1536 C CA . ALA A 1 190 ? 20.636 8.832 -8.320 1.00 80.94 190 ALA A CA 1
ATOM 1537 C C . ALA A 1 190 ? 19.734 7.697 -8.859 1.00 80.94 190 ALA A C 1
ATOM 1539 O O . ALA A 1 190 ? 18.517 7.880 -8.970 1.00 80.94 190 ALA A O 1
ATOM 1540 N N . PRO A 1 191 ? 20.285 6.502 -9.150 1.00 71.00 191 PRO A N 1
ATOM 1541 C CA . PRO A 1 191 ? 19.494 5.360 -9.607 1.00 71.00 191 PRO A CA 1
ATOM 1542 C C . PRO A 1 191 ? 18.366 5.017 -8.628 1.00 71.00 191 PRO A C 1
ATOM 1544 O O . PRO A 1 191 ? 18.601 4.931 -7.425 1.00 71.00 191 PRO A O 1
ATOM 1547 N N . ASN A 1 192 ? 17.156 4.786 -9.145 1.00 61.97 192 ASN A N 1
ATOM 1548 C CA . ASN A 1 192 ? 15.934 4.498 -8.372 1.00 61.97 192 ASN A CA 1
ATOM 1549 C C . ASN A 1 192 ? 15.412 5.643 -7.479 1.00 61.97 192 ASN A C 1
ATOM 1551 O O . ASN A 1 192 ? 14.475 5.426 -6.716 1.00 61.97 192 ASN A O 1
ATOM 1555 N N . TYR A 1 193 ? 15.968 6.856 -7.576 1.00 74.19 193 TYR A N 1
ATOM 1556 C CA . TYR A 1 193 ? 15.458 8.047 -6.884 1.00 74.19 193 TYR A CA 1
ATOM 1557 C C . TYR A 1 193 ? 14.862 9.033 -7.886 1.00 74.19 193 TYR A C 1
ATOM 1559 O O . TYR A 1 193 ? 15.411 10.097 -8.174 1.00 74.19 193 TYR A O 1
ATOM 1567 N N . TRP A 1 194 ? 13.723 8.642 -8.433 1.00 76.88 194 TRP A N 1
ATOM 1568 C CA . TRP A 1 194 ? 12.946 9.428 -9.375 1.00 76.88 194 TRP A CA 1
ATOM 1569 C C . TRP A 1 194 ? 11.466 9.231 -9.070 1.00 76.88 194 TRP A C 1
ATOM 1571 O O . TRP A 1 194 ? 11.087 8.261 -8.412 1.00 76.88 194 TRP A O 1
ATOM 1581 N N . LYS A 1 195 ? 10.637 10.159 -9.530 1.00 69.56 195 LYS A N 1
ATOM 1582 C CA . LYS A 1 195 ? 9.187 9.996 -9.514 1.00 69.56 195 LYS A CA 1
ATOM 1583 C C . LYS A 1 195 ? 8.605 10.387 -10.854 1.00 69.56 195 LYS A C 1
ATOM 1585 O O . LYS A 1 195 ? 9.219 11.158 -11.595 1.00 69.56 195 LYS A O 1
ATOM 1590 N N . VAL A 1 196 ? 7.428 9.846 -11.133 1.00 71.31 196 VAL A N 1
ATOM 1591 C CA . VAL A 1 196 ? 6.596 10.324 -12.230 1.00 71.31 196 VAL A CA 1
ATOM 1592 C C . VAL A 1 196 ? 6.103 11.722 -11.862 1.00 71.31 196 VAL A C 1
ATOM 1594 O O . VAL A 1 196 ? 5.692 11.960 -10.724 1.00 71.31 196 VAL A O 1
ATOM 1597 N N . CYS A 1 197 ? 6.199 12.632 -12.817 1.00 66.31 197 CYS A N 1
ATOM 1598 C CA . CYS A 1 197 ? 5.404 13.847 -12.855 1.00 66.31 197 CYS A CA 1
ATOM 1599 C C . CYS A 1 197 ? 4.572 13.803 -14.147 1.00 66.31 197 CYS A C 1
ATOM 1601 O O . CYS A 1 197 ? 3.556 14.510 -14.174 1.00 66.31 197 CYS A O 1
#

Organism: Meganyctiphanes norvegica (NCBI:txid48144)

InterPro domains:
  IPR000562 Fibronectin type II domain [PF00040] (11-53)
  IPR000562 Fibronectin type II domain [PF00040] (59-97)
  IPR000562 Fibronectin type II domain [PF00040] (110-152)
  IPR000562 Fibronectin type II domain [PS51092] (6-55)
  IPR000562 Fibronectin type II domain [PS51092] (54-99)
  IPR000562 Fibronectin type II domain [PS51092] (105-154)
  IPR000562 Fibronectin type II domain [SM00059] (4-53)
  IPR000562 Fibronectin type II domain [SM00059] (103-152)
  IPR013806 Kringle-like fold [SSF57440] (10-56)
  IPR013806 Kringle-like fold [SSF57440] (55-98)
  IPR013806 Kringle-like fold [SSF57440] (109-155)
  IPR036943 Fibronectin type II domain superfamily [G3DSA:2.10.10.10] (3-54)
  IPR036943 Fibronectin type II domain superfamily [G3DSA:2.10.10.10] (55-98)
  IPR036943 Fibronectin type II domain superfamily [G3DSA:2.10.10.10] (109-152)
  IPR051666 Seminal Plasma Capacitation Regulator [PTHR22918] (55-154)

Secondary structure (DSSP, 8-state):
--------PPPPSSEEETTEEESS-B-TTSSS-EEES-B-TTSBBPTT-EEE-GGGSPP-SSEEETTEEE-SHHHHSEEES-B-TTSBBPTT-EEE----TT--S--PPPPSSEEETTEEESS-B-TTSSS-EEES-B-TTSBBPTT-EEE-GGGPPP-SSEE-TT--EESS--TTSEEES-B-TT-BBPTT-EEE-

Sequence (197 aa):
DLRSTKQERGCVFPFRYNDLVFNSCTNLDANEPWCSTETDSRDNHVGNKWKYCQDSKPCIFPFTNNGNIYKSCREAGWCSTKTDGNHKHVAKYWKLCVKDLRSSKQERGCVFPFRYNDLVFNSCTTLDANDPWCSTETDSRDNHVEDKWKYCQDSKPCLVPFSNVAGVIYNSCRELGWCSTKTDGNHKHAPNYWKVC

Radius of gyration: 22.12 Å; chains: 1; bounding box: 48×68×44 Å